Protein AF-A0A1X2GJC5-F1 (afdb_monomer)

Secondary structure (DSSP, 8-state):
---------------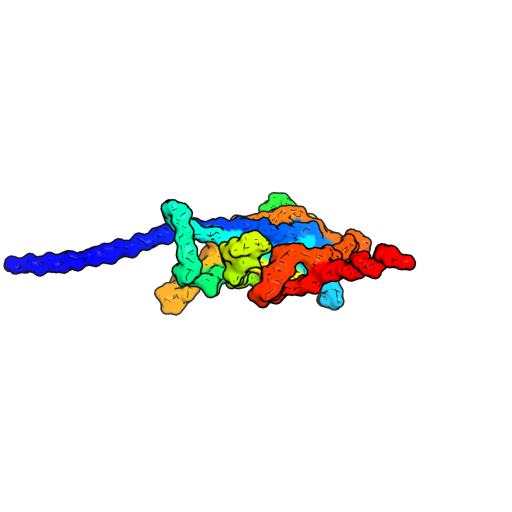--EEEEEEEE---EEE--TT-STT----BSPPEEEEEEE-TTSPBPPGGGS-GGGEEEEEEEEETTSSSB-SEEEETTEEEESEEE--EE--EEEE-TT--EEEEEE-SSEEESS-EEEEEEEEEEE---TTT-TTPPPEEEEEEEPPPEEEE-TTT---PPPPPHHHHHHHHTT--PPP---STTS----

Organism: NCBI:txid101127

Solvent-accessible surface area (backbone atoms only — not comparable to full-atom values): 12070 Å² total; per-residue (Å²): 140,80,84,80,82,81,67,84,77,81,76,76,74,76,74,57,67,48,58,45,60,42,74,80,33,58,49,56,35,28,36,29,30,51,93,60,76,94,72,66,41,46,36,33,54,44,38,27,35,36,56,47,63,32,39,81,83,70,46,86,58,62,66,86,76,44,71,56,91,35,39,39,38,35,57,45,40,22,32,53,84,68,81,44,81,50,42,61,50,80,54,87,96,48,73,43,72,27,62,42,71,56,53,62,26,58,66,40,83,45,50,48,87,88,64,52,75,44,39,34,30,60,36,58,41,31,32,37,28,58,59,50,58,30,20,43,38,40,37,34,30,48,57,55,69,47,92,83,34,89,79,58,72,63,44,78,68,34,66,39,68,50,61,63,24,44,26,23,48,78,89,69,41,92,70,84,74,61,53,51,67,61,54,53,46,39,31,76,72,68,45,90,48,89,80,44,76,76,77,81,87,78,83,78,89,133

Structure (mmCIF, N/CA/C/O backbone):
data_AF-A0A1X2GJC5-F1
#
_entry.id   AF-A0A1X2GJC5-F1
#
loop_
_atom_site.group_PDB
_atom_site.id
_atom_site.type_symbol
_atom_site.label_atom_id
_atom_site.label_alt_id
_atom_site.label_comp_id
_atom_site.label_asym_id
_atom_site.label_entity_id
_atom_site.label_seq_id
_atom_site.pdbx_PDB_ins_code
_atom_site.Cartn_x
_atom_site.Cartn_y
_atom_site.Cartn_z
_atom_site.occupancy
_atom_site.B_iso_or_equiv
_atom_site.auth_seq_id
_atom_site.auth_comp_id
_atom_site.auth_asym_id
_atom_site.auth_atom_id
_atom_site.pdbx_PDB_model_num
ATOM 1 N N . MET A 1 1 ? -6.547 -1.980 68.581 1.00 39.62 1 MET A N 1
ATOM 2 C CA . MET A 1 1 ? -7.636 -2.601 67.799 1.00 39.62 1 MET A CA 1
ATOM 3 C C . MET A 1 1 ? -7.790 -1.770 66.532 1.00 39.62 1 MET A C 1
ATOM 5 O O . MET A 1 1 ? -8.495 -0.774 66.535 1.00 39.62 1 MET A O 1
ATOM 9 N N . GLY A 1 2 ? -6.948 -2.050 65.534 1.00 33.38 2 GLY A N 1
ATOM 10 C CA . GLY A 1 2 ? -6.834 -1.239 64.321 1.00 33.38 2 GLY A CA 1
ATOM 11 C C . GLY A 1 2 ? -7.745 -1.786 63.233 1.00 33.38 2 GLY A C 1
ATOM 12 O O . GLY A 1 2 ? -7.569 -2.928 62.819 1.00 33.38 2 GLY A O 1
ATOM 13 N N . ALA A 1 3 ? -8.704 -0.982 62.784 1.00 33.03 3 ALA A N 1
ATOM 14 C CA . ALA A 1 3 ? -9.445 -1.252 61.563 1.00 33.03 3 ALA A CA 1
ATOM 15 C C . ALA A 1 3 ? -8.574 -0.813 60.377 1.00 33.03 3 ALA A C 1
ATOM 17 O O . ALA A 1 3 ? -8.348 0.380 60.174 1.00 33.03 3 ALA A O 1
ATOM 18 N N . ARG A 1 4 ? -8.036 -1.781 59.627 1.00 32.16 4 ARG A N 1
ATOM 19 C CA . ARG A 1 4 ? -7.514 -1.533 58.280 1.00 32.16 4 ARG A CA 1
ATOM 20 C C .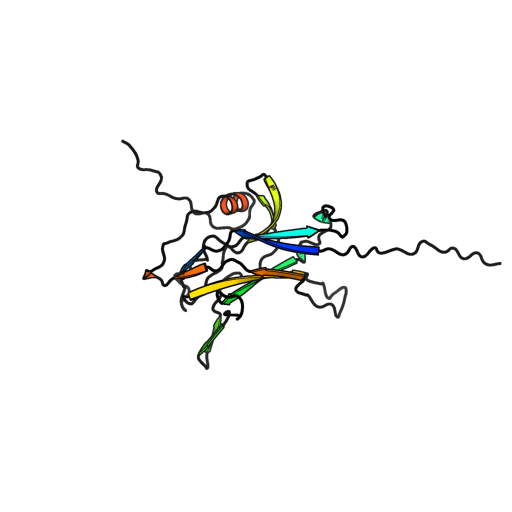 ARG A 1 4 ? -8.715 -1.386 57.355 1.00 32.16 4 ARG A C 1
ATOM 22 O O . ARG A 1 4 ? -9.492 -2.321 57.204 1.00 32.16 4 ARG A O 1
ATOM 29 N N . PHE A 1 5 ? -8.867 -0.201 56.780 1.00 35.84 5 PHE A N 1
ATOM 30 C CA . PHE A 1 5 ? -9.684 -0.006 55.594 1.00 35.84 5 PHE A CA 1
ATOM 31 C C . PHE A 1 5 ? -8.849 -0.465 54.397 1.00 35.84 5 PHE A C 1
ATOM 33 O O . PHE A 1 5 ? -7.984 0.273 53.930 1.00 35.84 5 PHE A O 1
ATOM 40 N N . ASP A 1 6 ? -9.077 -1.694 53.940 1.00 36.38 6 ASP A N 1
ATOM 41 C CA . ASP A 1 6 ? -8.618 -2.136 52.626 1.00 36.38 6 ASP A CA 1
ATOM 42 C C . ASP A 1 6 ? -9.537 -1.480 51.586 1.00 36.38 6 ASP A C 1
ATOM 44 O O . ASP A 1 6 ? -10.684 -1.883 51.389 1.00 36.38 6 ASP A O 1
ATOM 48 N N . GLY A 1 7 ? -9.054 -0.392 50.982 1.00 36.56 7 GLY A N 1
ATOM 49 C CA . GLY A 1 7 ? -9.666 0.181 49.787 1.00 36.56 7 GLY A CA 1
ATOM 50 C C . GLY A 1 7 ? -9.598 -0.817 48.626 1.00 36.56 7 GLY A C 1
ATOM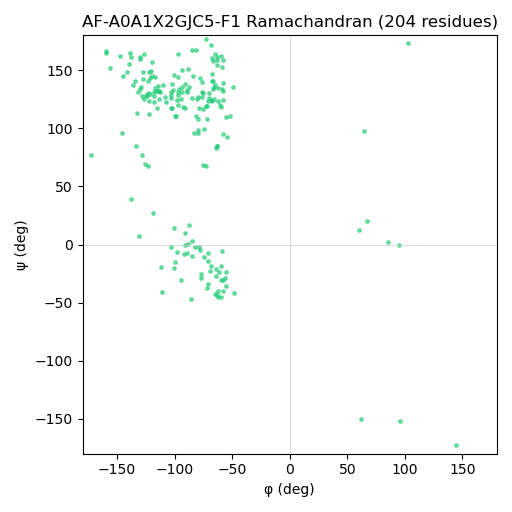 51 O O . GLY A 1 7 ? -8.716 -1.682 48.619 1.00 36.56 7 GLY A O 1
ATOM 52 N N . PRO A 1 8 ? -10.516 -0.731 47.649 1.00 40.25 8 PRO A N 1
ATOM 53 C CA . PRO A 1 8 ? -10.512 -1.639 46.517 1.00 40.25 8 PRO A CA 1
ATOM 54 C C . PRO A 1 8 ? -9.190 -1.470 45.773 1.00 40.25 8 PRO A C 1
ATOM 56 O O . PRO A 1 8 ? -8.844 -0.384 45.316 1.00 40.25 8 PRO A O 1
ATOM 59 N N . THR A 1 9 ? -8.435 -2.560 45.694 1.00 37.81 9 THR A N 1
ATOM 60 C CA . THR A 1 9 ? -7.349 -2.723 44.744 1.00 37.81 9 THR A CA 1
ATOM 61 C C . THR A 1 9 ? -7.909 -2.399 43.369 1.00 37.81 9 THR A C 1
ATOM 63 O O . THR A 1 9 ? -8.748 -3.136 42.852 1.00 37.81 9 THR A O 1
ATOM 66 N N . ASP A 1 10 ? -7.473 -1.274 42.804 1.00 36.50 10 ASP A N 1
ATOM 67 C CA . ASP A 1 10 ? -7.705 -0.921 41.412 1.00 36.50 10 ASP A CA 1
ATOM 68 C C . ASP A 1 10 ? -7.189 -2.072 40.546 1.00 36.50 10 ASP A C 1
ATOM 70 O O . ASP A 1 10 ? -6.009 -2.167 40.197 1.00 36.50 10 ASP A O 1
ATOM 74 N N . PHE A 1 11 ? -8.096 -2.991 40.221 1.00 37.72 11 PHE A N 1
ATOM 75 C CA . PHE A 1 11 ? -7.957 -3.920 39.123 1.00 37.72 11 PHE A CA 1
ATOM 76 C C . PHE A 1 11 ? -7.905 -3.065 37.862 1.00 37.72 11 PHE A C 1
ATOM 78 O O . PHE A 1 11 ? -8.910 -2.838 37.189 1.00 37.72 11 PHE A O 1
ATOM 85 N N . ILE A 1 12 ? -6.710 -2.585 37.525 1.00 43.06 12 ILE A N 1
ATOM 86 C CA . ILE A 1 12 ? -6.376 -2.223 36.158 1.00 43.06 12 ILE A CA 1
ATOM 87 C C . ILE A 1 12 ? -6.473 -3.539 35.386 1.00 43.06 12 ILE A C 1
ATOM 89 O O . ILE A 1 12 ? -5.491 -4.262 35.222 1.00 43.06 12 ILE A O 1
ATOM 93 N N . PHE A 1 13 ? -7.685 -3.887 34.950 1.00 43.03 13 PHE A N 1
ATOM 94 C CA . PHE A 1 13 ? -7.882 -4.822 33.861 1.00 43.03 13 PHE A CA 1
ATOM 95 C C . PHE A 1 13 ? -7.132 -4.215 32.678 1.00 43.03 13 PHE A C 1
ATOM 97 O O . PHE A 1 13 ? -7.619 -3.320 31.986 1.00 43.03 13 PHE A O 1
ATOM 104 N N . LEU A 1 14 ? -5.885 -4.647 32.495 1.00 48.41 14 LEU A N 1
ATOM 105 C CA . LEU A 1 14 ? -5.123 -4.432 31.280 1.00 48.41 14 LEU A CA 1
ATOM 106 C C . LEU A 1 14 ? -5.866 -5.195 30.189 1.00 48.41 14 LEU A C 1
ATOM 108 O O . LEU A 1 14 ? -5.551 -6.345 29.903 1.00 48.41 14 LEU A O 1
ATOM 112 N N . TRP A 1 15 ? -6.902 -4.580 29.626 1.00 56.41 15 TRP A N 1
ATOM 113 C CA . TRP A 1 15 ? -7.642 -5.148 28.516 1.00 56.41 15 TRP A CA 1
ATOM 114 C C . TRP A 1 15 ? -6.653 -5.453 27.393 1.00 56.41 15 TRP A C 1
ATOM 116 O O . TRP A 1 15 ? -6.090 -4.542 26.773 1.00 56.41 15 TRP A O 1
ATOM 126 N N . VAL A 1 16 ? -6.410 -6.740 27.151 1.00 73.25 16 VAL A N 1
ATOM 127 C CA . VAL A 1 16 ? -5.526 -7.177 26.075 1.00 73.25 16 VAL A CA 1
ATOM 128 C C . VAL A 1 16 ? -6.261 -6.912 24.766 1.00 73.25 16 VAL A C 1
ATOM 130 O O . VAL A 1 16 ? -7.253 -7.561 24.445 1.00 73.25 16 VAL A O 1
ATOM 133 N N . ARG A 1 17 ? -5.803 -5.903 24.023 1.00 84.56 17 ARG A N 1
ATOM 134 C CA . ARG A 1 17 ? -6.320 -5.585 22.687 1.00 84.56 17 ARG A CA 1
ATOM 135 C C . ARG A 1 17 ? -5.570 -6.402 21.645 1.00 84.56 17 ARG A C 1
ATOM 137 O O . ARG A 1 17 ? -4.339 -6.448 21.675 1.00 84.56 17 ARG A O 1
ATOM 144 N N . THR A 1 18 ? -6.299 -6.977 20.697 1.00 88.69 18 THR A N 1
ATOM 145 C CA . THR A 1 18 ? -5.718 -7.578 19.491 1.00 88.69 18 THR A CA 1
ATOM 146 C C . THR A 1 18 ? -5.870 -6.622 18.314 1.00 88.69 18 THR A C 1
ATOM 148 O O . THR A 1 18 ? -6.831 -5.853 18.239 1.00 88.69 18 THR A O 1
ATOM 151 N N . TYR A 1 19 ? -4.884 -6.635 17.418 1.00 91.88 19 TYR A N 1
ATOM 152 C CA . TYR A 1 19 ? -4.807 -5.731 16.276 1.00 91.88 19 TYR A CA 1
ATOM 153 C C . TYR A 1 19 ? -4.646 -6.553 15.004 1.00 91.88 19 TYR A C 1
ATOM 155 O O . TYR A 1 19 ? -3.712 -7.343 14.884 1.00 91.88 19 TYR A O 1
ATOM 163 N N . GLU A 1 20 ? -5.539 -6.338 14.049 1.00 94.62 20 GLU A N 1
ATOM 164 C CA . GLU A 1 20 ? -5.508 -6.966 12.734 1.00 94.62 20 GLU A CA 1
ATOM 165 C C . GLU A 1 20 ? -5.477 -5.881 11.653 1.00 94.62 20 GLU A C 1
ATOM 167 O O . GLU A 1 20 ? -6.126 -4.838 11.770 1.00 94.62 20 GLU A O 1
ATOM 172 N N . LEU A 1 21 ? -4.700 -6.125 10.599 1.00 98.12 21 LEU A N 1
ATOM 173 C CA . LEU A 1 21 ? -4.620 -5.261 9.429 1.00 98.12 21 LEU A CA 1
ATOM 174 C C . LEU A 1 21 ? -5.205 -5.988 8.222 1.00 98.12 21 LEU A C 1
ATOM 176 O O . LEU A 1 21 ? -4.807 -7.112 7.926 1.00 98.12 21 LEU A O 1
ATOM 180 N N . ILE A 1 22 ? -6.088 -5.313 7.493 1.00 98.38 22 ILE A N 1
ATOM 181 C CA . ILE A 1 22 ? -6.743 -5.852 6.298 1.00 98.38 22 ILE A CA 1
ATOM 182 C C . ILE A 1 22 ? -6.446 -4.924 5.125 1.00 98.38 22 ILE A C 1
ATOM 184 O O . ILE A 1 22 ? -6.744 -3.732 5.186 1.00 98.38 22 ILE A O 1
ATOM 188 N N . VAL A 1 23 ? -5.867 -5.450 4.045 1.00 98.75 23 VAL A N 1
ATOM 189 C CA . VAL A 1 23 ? -5.632 -4.669 2.822 1.00 98.75 23 VAL A CA 1
ATOM 190 C C . VAL A 1 23 ? -6.938 -4.594 2.029 1.00 98.75 23 VAL A C 1
ATOM 192 O O . VAL A 1 23 ? -7.280 -5.511 1.291 1.00 98.75 23 VAL A O 1
ATOM 195 N N . CYS A 1 24 ? -7.686 -3.504 2.203 1.00 98.38 24 CYS A N 1
ATOM 196 C CA . CYS A 1 24 ? -8.981 -3.289 1.548 1.00 98.38 24 CYS A CA 1
ATOM 197 C C . CYS A 1 24 ? -8.846 -2.874 0.080 1.00 98.38 24 CYS A C 1
ATOM 199 O O . CYS A 1 24 ? -9.759 -3.093 -0.708 1.00 98.38 24 CYS A O 1
ATOM 201 N N . GLN A 1 25 ? -7.717 -2.265 -0.288 1.00 98.75 25 GLN A N 1
ATOM 202 C CA . GLN A 1 25 ? -7.389 -1.948 -1.673 1.00 98.75 25 GLN A CA 1
ATOM 203 C C . GLN A 1 25 ? -5.961 -2.375 -1.965 1.00 98.75 25 GLN A C 1
ATOM 205 O O . GLN A 1 25 ? -5.012 -1.811 -1.412 1.00 98.75 25 GLN A O 1
ATOM 210 N N . GLN A 1 26 ? -5.828 -3.379 -2.826 1.00 98.75 26 GLN A N 1
ATOM 211 C CA . GLN A 1 26 ? -4.540 -3.925 -3.229 1.00 98.75 26 GLN A CA 1
ATOM 212 C C . GLN A 1 26 ? -3.855 -3.011 -4.256 1.00 98.75 26 GLN A C 1
ATOM 214 O O . GLN A 1 26 ? -4.535 -2.475 -5.135 1.00 98.75 26 GLN A O 1
ATOM 219 N N . PRO A 1 27 ? -2.519 -2.858 -4.206 1.00 98.50 27 PRO A N 1
ATOM 220 C CA . PRO A 1 27 ? -1.774 -2.343 -5.347 1.00 98.50 27 PRO A CA 1
ATOM 221 C C . PRO A 1 27 ? -1.883 -3.328 -6.514 1.00 98.50 27 PRO A C 1
ATOM 223 O O . PRO A 1 27 ? -1.738 -4.533 -6.317 1.00 98.50 27 PRO A O 1
ATOM 226 N N . LEU A 1 28 ? -2.088 -2.832 -7.733 1.00 98.06 28 LEU A N 1
ATOM 227 C CA . LEU A 1 28 ? -2.203 -3.694 -8.916 1.00 98.06 28 LEU A CA 1
ATOM 228 C C . LEU A 1 28 ? -1.011 -3.531 -9.853 1.00 98.06 28 LEU A C 1
ATOM 230 O O . LEU A 1 28 ? -0.496 -4.511 -10.398 1.00 98.06 28 LEU A O 1
ATOM 234 N N . HIS A 1 29 ? -0.546 -2.299 -10.040 1.00 97.81 29 HIS A N 1
ATOM 235 C CA . HIS A 1 29 ? 0.592 -2.011 -10.895 1.00 97.81 29 HIS A CA 1
ATOM 236 C C . HIS A 1 29 ? 1.239 -0.667 -10.571 1.00 97.81 29 HIS A C 1
ATOM 238 O O . HIS A 1 29 ? 0.681 0.192 -9.896 1.00 97.81 29 HIS A O 1
ATOM 244 N N . ALA A 1 30 ? 2.449 -0.470 -11.079 1.00 97.19 30 ALA A N 1
ATOM 245 C CA . ALA A 1 30 ? 3.105 0.827 -11.065 1.00 97.19 30 ALA A CA 1
ATOM 246 C C . ALA A 1 30 ? 3.984 1.001 -12.300 1.00 97.19 30 ALA A C 1
ATOM 248 O O . ALA A 1 30 ? 4.367 0.031 -12.957 1.00 97.19 30 ALA A O 1
ATOM 249 N N . ARG A 1 31 ? 4.345 2.248 -12.591 1.00 95.94 31 ARG A N 1
ATOM 250 C CA . ARG A 1 31 ? 5.411 2.571 -13.537 1.00 95.94 31 ARG A CA 1
ATOM 251 C C . ARG A 1 31 ? 6.685 2.833 -12.752 1.00 95.94 31 ARG A C 1
ATOM 253 O O . ARG A 1 31 ? 6.660 3.625 -11.811 1.00 95.94 31 ARG A O 1
ATOM 260 N N . MET A 1 32 ? 7.798 2.225 -13.155 1.00 94.25 32 MET A N 1
ATOM 261 C CA . MET A 1 32 ? 9.090 2.559 -12.564 1.00 94.25 32 MET A CA 1
ATOM 262 C C . MET A 1 32 ? 9.389 4.056 -12.765 1.00 94.25 32 MET A C 1
ATOM 264 O O . MET A 1 32 ? 9.220 4.576 -13.871 1.00 94.25 32 MET A O 1
ATOM 268 N N . CYS A 1 33 ? 9.838 4.756 -11.722 1.00 91.00 33 CYS A N 1
ATOM 269 C CA . CYS A 1 33 ? 10.190 6.180 -11.824 1.00 91.00 33 CYS A CA 1
ATOM 270 C C . CYS A 1 33 ? 11.672 6.425 -12.155 1.00 91.00 33 CYS A C 1
ATOM 272 O O . CYS A 1 33 ? 12.063 7.554 -12.446 1.00 91.00 33 CYS A O 1
ATOM 274 N N . GLY A 1 34 ? 12.503 5.378 -12.154 1.00 86.69 34 GLY A N 1
ATOM 275 C CA . GL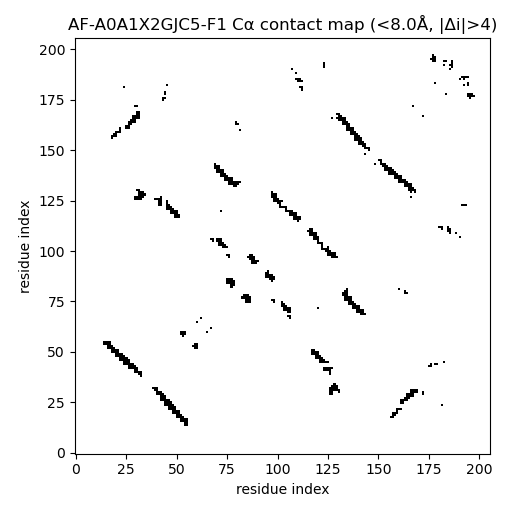Y A 1 34 ? 13.940 5.503 -12.367 1.00 86.69 34 GLY A CA 1
ATOM 276 C C . GLY A 1 34 ? 14.621 6.353 -11.288 1.00 86.69 34 GLY A C 1
ATOM 277 O O . GLY A 1 34 ? 14.198 6.407 -10.129 1.00 86.69 34 GLY A O 1
ATOM 278 N N . PHE A 1 35 ? 15.711 7.018 -11.669 1.00 81.31 35 PHE A N 1
ATOM 279 C CA . PHE A 1 35 ? 16.544 7.802 -10.748 1.00 81.31 35 PHE A CA 1
ATOM 280 C C . PHE A 1 35 ? 16.335 9.322 -10.856 1.00 81.31 35 PHE A C 1
ATOM 282 O O . PHE A 1 35 ? 16.916 10.066 -10.073 1.00 81.31 35 PHE A O 1
ATOM 289 N N . GLY A 1 36 ? 15.475 9.781 -11.773 1.00 73.50 36 GLY A N 1
ATOM 290 C CA . GLY A 1 36 ? 15.029 11.177 -11.863 1.00 73.50 36 GLY A CA 1
ATOM 291 C C . GLY A 1 36 ? 13.679 11.404 -11.172 1.00 73.50 36 GLY A C 1
ATOM 292 O O . GLY A 1 36 ? 12.952 10.453 -10.902 1.00 73.50 36 GLY A O 1
ATOM 293 N N . GLU A 1 37 ? 13.323 12.662 -10.891 1.00 67.81 37 GLU A N 1
ATOM 294 C CA . GLU A 1 37 ? 12.068 12.997 -10.182 1.00 67.81 37 GLU A CA 1
ATOM 295 C C . GLU A 1 37 ? 10.915 13.453 -11.096 1.00 67.81 37 GLU A C 1
ATOM 297 O O . GLU A 1 37 ? 9.761 13.455 -10.677 1.00 67.81 37 GLU A O 1
ATOM 302 N N . LYS A 1 38 ? 11.192 13.808 -12.358 1.00 68.44 38 LYS A N 1
ATOM 303 C CA . LYS A 1 38 ? 10.258 14.566 -13.217 1.00 68.44 38 LYS A CA 1
ATOM 304 C C . LYS A 1 38 ? 9.046 13.792 -13.784 1.00 68.44 38 LYS A C 1
ATOM 306 O O . LYS A 1 38 ? 8.153 14.435 -14.316 1.00 68.44 38 LYS A O 1
ATOM 311 N N . ASP A 1 39 ? 8.973 12.461 -13.677 1.00 70.00 39 ASP A N 1
ATOM 312 C CA . ASP A 1 39 ? 7.842 11.644 -14.197 1.00 70.00 39 ASP A CA 1
ATOM 313 C C . ASP A 1 39 ? 7.438 10.542 -13.201 1.00 70.00 39 ASP A C 1
ATOM 315 O O . ASP A 1 39 ? 7.161 9.393 -13.560 1.00 70.00 39 ASP A O 1
ATOM 319 N N . ARG A 1 40 ? 7.460 10.881 -11.906 1.00 85.00 40 ARG A N 1
ATOM 320 C CA . ARG A 1 40 ? 7.052 9.964 -10.842 1.00 85.00 40 ARG A CA 1
ATOM 321 C C . ARG A 1 40 ? 5.545 9.712 -10.920 1.00 85.00 40 ARG A C 1
ATOM 323 O O . ARG A 1 40 ? 4.750 10.645 -10.839 1.00 85.00 40 ARG A O 1
ATOM 330 N N . ARG A 1 41 ? 5.157 8.439 -11.019 1.00 89.31 41 ARG A N 1
ATOM 331 C CA . ARG A 1 41 ? 3.759 7.998 -10.934 1.00 89.31 41 ARG A CA 1
ATOM 332 C C . ARG A 1 41 ? 3.570 7.141 -9.693 1.00 89.31 41 ARG A C 1
ATOM 334 O O . ARG A 1 41 ? 4.394 6.250 -9.468 1.00 89.31 41 ARG A O 1
ATOM 341 N N . PRO A 1 42 ? 2.527 7.403 -8.893 1.00 95.81 42 PRO A N 1
ATOM 342 C CA . PRO A 1 42 ? 2.257 6.571 -7.744 1.00 95.81 42 PRO A CA 1
ATOM 343 C C . PRO A 1 42 ? 1.829 5.157 -8.168 1.00 95.81 42 PRO A C 1
ATOM 345 O O . PRO A 1 42 ? 1.418 4.940 -9.308 1.00 95.81 42 PRO A O 1
ATOM 348 N N . ILE A 1 43 ? 1.940 4.204 -7.246 1.00 98.06 43 ILE A N 1
ATOM 349 C CA . ILE A 1 43 ? 1.353 2.869 -7.347 1.00 98.06 43 ILE A CA 1
ATOM 350 C C . ILE A 1 43 ? -0.160 3.024 -7.516 1.00 98.06 43 ILE A C 1
ATOM 352 O O . ILE A 1 43 ? -0.777 3.881 -6.878 1.00 98.06 43 ILE A O 1
ATOM 356 N N . ASP A 1 44 ? -0.734 2.199 -8.387 1.00 97.69 44 ASP A N 1
ATOM 357 C CA . ASP A 1 44 ? -2.126 2.287 -8.791 1.00 97.69 44 ASP A CA 1
ATOM 358 C C . ASP A 1 44 ? -2.834 0.924 -8.680 1.00 97.69 44 ASP A C 1
ATOM 360 O O . ASP A 1 44 ? -2.278 -0.102 -9.098 1.00 97.69 44 ASP A O 1
ATOM 364 N N . PRO A 1 45 ? -4.043 0.884 -8.097 1.00 98.19 45 PRO A N 1
ATOM 365 C CA . PRO A 1 45 ? -4.644 1.931 -7.268 1.00 98.19 45 PRO A CA 1
ATOM 366 C C . PRO A 1 45 ? -3.840 2.130 -5.959 1.00 98.19 45 PRO A C 1
ATOM 368 O O . PRO A 1 45 ? -3.018 1.280 -5.596 1.00 98.19 45 PRO A O 1
ATOM 371 N N . PRO A 1 46 ? -4.033 3.246 -5.229 1.00 98.38 46 PRO A N 1
ATOM 372 C CA . PRO A 1 46 ? -3.267 3.507 -4.013 1.00 98.38 46 PRO A CA 1
ATOM 373 C C . PRO A 1 46 ? -3.615 2.485 -2.918 1.00 98.38 46 PRO A C 1
ATOM 375 O O . PRO A 1 46 ? -4.800 2.258 -2.679 1.00 98.38 46 PRO A O 1
ATOM 378 N N . PRO A 1 47 ? -2.644 1.877 -2.214 1.00 98.75 47 PRO A N 1
ATOM 379 C CA . PRO A 1 47 ? -2.962 0.919 -1.161 1.00 98.75 47 PRO A CA 1
ATOM 380 C C . PRO A 1 47 ? -3.764 1.549 -0.021 1.00 98.75 47 PRO A C 1
ATOM 382 O O . PRO A 1 47 ? -3.417 2.630 0.470 1.00 98.75 47 PRO A O 1
ATOM 385 N N . ILE A 1 48 ? -4.810 0.848 0.419 1.00 98.81 48 ILE A N 1
ATOM 386 C CA . ILE A 1 48 ? -5.645 1.230 1.563 1.00 98.81 48 ILE A CA 1
ATOM 387 C C . ILE A 1 48 ? -5.735 0.039 2.514 1.00 98.81 48 ILE A C 1
ATOM 389 O O . ILE A 1 48 ? -6.090 -1.067 2.103 1.00 98.81 48 ILE A O 1
ATOM 393 N N . VAL A 1 49 ? -5.430 0.272 3.789 1.00 98.75 49 VAL A N 1
ATOM 394 C CA . VAL A 1 49 ? -5.387 -0.752 4.839 1.00 98.75 49 VAL A CA 1
ATOM 395 C C . VAL A 1 49 ? -6.321 -0.358 5.978 1.00 98.75 49 VAL A C 1
ATOM 397 O O . VAL A 1 49 ? -6.224 0.751 6.498 1.00 98.75 49 VAL A O 1
ATOM 400 N N . ARG A 1 50 ? -7.214 -1.260 6.385 1.00 97.81 50 ARG A N 1
ATOM 401 C CA . ARG A 1 50 ? -8.087 -1.114 7.555 1.00 97.81 50 ARG A CA 1
ATOM 402 C C . ARG A 1 50 ? -7.412 -1.700 8.788 1.00 97.81 50 ARG A C 1
ATOM 404 O O . ARG A 1 50 ? -6.830 -2.780 8.720 1.00 97.81 50 ARG A O 1
ATOM 411 N N . LEU A 1 51 ? -7.533 -1.006 9.914 1.00 95.81 51 LEU A N 1
ATOM 412 C CA . LEU A 1 51 ? -7.201 -1.527 11.235 1.00 95.81 51 LEU A CA 1
ATOM 413 C C . LEU A 1 51 ? -8.468 -2.009 11.934 1.00 95.81 51 LEU A C 1
ATOM 415 O O . LEU A 1 51 ? -9.421 -1.250 12.110 1.00 95.81 51 LEU A O 1
ATOM 419 N N . VAL A 1 52 ? -8.444 -3.268 12.355 1.00 92.81 52 VAL A N 1
ATOM 420 C CA . VAL A 1 52 ? -9.457 -3.880 13.210 1.00 92.81 52 VAL A CA 1
ATOM 421 C C . VAL A 1 52 ? -8.848 -4.054 14.596 1.00 92.81 52 VAL A C 1
ATOM 423 O O . VAL A 1 52 ? -7.803 -4.686 14.749 1.00 92.81 52 VAL A O 1
ATOM 426 N N . VAL A 1 53 ? -9.487 -3.463 15.605 1.00 90.38 53 VAL A N 1
ATOM 427 C CA . VAL A 1 53 ? -9.091 -3.605 17.010 1.00 90.38 53 VAL A CA 1
ATOM 428 C C . VAL A 1 53 ? -10.192 -4.360 17.732 1.00 90.38 53 VAL A C 1
ATOM 430 O O . VAL A 1 53 ? -11.345 -3.937 17.680 1.00 90.38 53 VAL A O 1
ATOM 433 N N . ARG A 1 54 ? -9.843 -5.461 18.398 1.00 86.88 54 ARG A N 1
ATOM 434 C CA . ARG A 1 54 ? -10.785 -6.254 19.199 1.00 86.88 54 ARG A CA 1
ATOM 435 C C . ARG A 1 54 ? -10.346 -6.293 20.655 1.00 86.88 54 ARG A C 1
ATOM 437 O O . ARG A 1 54 ? -9.144 -6.326 20.944 1.00 86.88 54 ARG A O 1
ATOM 444 N N . GLN A 1 55 ? -11.320 -6.293 21.557 1.00 83.44 55 GLN A N 1
ATOM 445 C CA . GLN A 1 55 ? -11.110 -6.547 22.980 1.00 83.44 55 GLN A CA 1
ATOM 446 C C . GLN A 1 55 ? -11.121 -8.057 23.259 1.00 83.44 55 GLN A C 1
ATOM 448 O O . GLN A 1 55 ? -11.483 -8.846 22.389 1.00 83.44 55 GLN A O 1
ATOM 453 N N . GLN A 1 56 ? -10.692 -8.453 24.458 1.00 72.50 56 GLN A N 1
ATOM 454 C CA . GLN A 1 56 ? -10.517 -9.851 24.869 1.00 72.50 56 GLN A CA 1
ATOM 455 C C . GLN A 1 56 ? -11.786 -10.714 24.712 1.00 72.50 56 GLN A C 1
ATOM 457 O O . GLN A 1 56 ? -11.663 -11.911 24.472 1.00 72.50 56 GLN A O 1
ATOM 462 N N . ASP A 1 57 ? -12.969 -10.096 24.711 1.00 70.06 57 ASP A N 1
ATOM 463 C CA . ASP A 1 57 ? -14.264 -10.769 24.541 1.00 70.06 57 ASP A CA 1
ATOM 464 C C . ASP A 1 57 ? -14.835 -10.649 23.115 1.00 70.06 57 ASP A C 1
ATOM 466 O O . ASP A 1 57 ? -16.009 -10.907 22.883 1.00 70.06 57 ASP A O 1
ATOM 470 N N . ASN A 1 58 ? -14.014 -10.232 22.140 1.00 67.44 58 ASN A N 1
ATOM 471 C CA . ASN A 1 58 ? -14.426 -9.905 20.766 1.00 67.44 58 ASN A CA 1
ATOM 472 C C . ASN A 1 58 ? -15.459 -8.759 20.673 1.00 67.44 58 ASN A C 1
ATOM 474 O O . ASN A 1 58 ? -16.011 -8.505 19.601 1.00 67.44 58 ASN A O 1
ATOM 478 N N . GLU A 1 59 ? -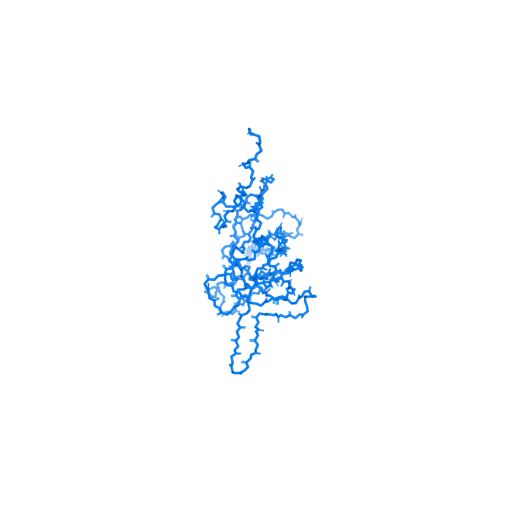15.672 -8.038 21.775 1.00 69.19 59 GLU A N 1
ATOM 479 C CA . GLU A 1 59 ? -16.564 -6.888 21.828 1.00 69.19 59 GLU A CA 1
ATOM 480 C C . GLU A 1 59 ? -16.031 -5.711 20.992 1.00 69.19 59 GLU A C 1
ATOM 482 O O . GLU A 1 59 ? -14.805 -5.511 20.888 1.00 69.19 59 GLU A O 1
ATOM 487 N N . PRO A 1 60 ? -16.933 -4.910 20.391 1.00 65.62 60 PRO A N 1
ATOM 488 C CA . PRO A 1 60 ? -16.563 -3.704 19.668 1.00 65.62 60 PRO A CA 1
ATOM 489 C C . PRO A 1 60 ? -15.802 -2.737 20.577 1.00 65.62 60 PRO A C 1
ATOM 491 O O . PRO A 1 60 ? -16.293 -2.317 21.622 1.00 65.62 60 PRO A O 1
ATOM 494 N N . VAL A 1 61 ? -14.600 -2.339 20.159 1.00 77.06 61 VAL A N 1
ATOM 495 C CA . VAL A 1 61 ? -13.831 -1.329 20.890 1.00 77.06 61 VAL A CA 1
ATOM 496 C C . VAL A 1 61 ? -14.362 0.054 20.540 1.00 77.06 61 VAL A C 1
ATOM 498 O O . VAL A 1 61 ? -14.389 0.427 19.365 1.00 77.06 61 VAL A O 1
ATOM 501 N N . ASP A 1 62 ? -14.713 0.845 21.555 1.00 76.75 62 ASP A N 1
ATOM 502 C CA . ASP A 1 62 ? -15.011 2.261 21.356 1.00 76.75 62 ASP A CA 1
ATOM 503 C C . ASP A 1 62 ? -13.777 2.971 20.776 1.00 76.75 62 ASP A C 1
ATOM 505 O O . ASP A 1 62 ? -12.704 3.031 21.389 1.00 76.75 62 ASP A O 1
ATOM 509 N N . VAL A 1 63 ? -13.951 3.525 19.577 1.00 75.19 63 VAL A N 1
ATOM 510 C CA . VAL A 1 63 ? -12.928 4.221 18.799 1.00 75.19 63 VAL A CA 1
ATOM 511 C C . VAL A 1 63 ? -12.340 5.410 19.566 1.00 75.19 63 VAL A C 1
ATOM 513 O O . VAL A 1 63 ? -11.153 5.688 19.413 1.00 75.19 63 VAL A O 1
ATOM 516 N N . HIS A 1 64 ? -13.104 6.067 20.443 1.00 74.56 64 HIS A N 1
ATOM 517 C CA . HIS A 1 64 ? -12.610 7.179 21.263 1.00 74.56 64 HIS A CA 1
ATOM 518 C C . HIS A 1 64 ? -11.603 6.730 22.335 1.00 74.56 64 HIS A C 1
ATOM 520 O O . HIS A 1 64 ? -10.751 7.511 22.758 1.00 74.56 64 HIS A O 1
ATOM 526 N N . THR A 1 65 ? -11.640 5.454 22.731 1.00 73.44 65 THR A N 1
ATOM 527 C CA . THR A 1 65 ? -10.679 4.850 23.675 1.00 73.44 65 THR A CA 1
ATOM 528 C C . THR A 1 65 ? -9.398 4.364 22.995 1.00 73.44 65 THR A C 1
ATOM 530 O O . THR A 1 65 ? -8.424 3.951 23.647 1.00 73.44 65 THR A O 1
ATOM 533 N N . LEU A 1 66 ? -9.389 4.347 21.663 1.00 73.19 66 LEU A N 1
ATOM 534 C CA . LEU A 1 66 ? -8.191 4.120 20.885 1.00 73.19 66 LEU A CA 1
ATOM 535 C C . LEU A 1 66 ? -7.453 5.454 20.907 1.00 73.19 66 LEU A C 1
ATOM 537 O O . LEU A 1 66 ? -7.967 6.463 20.442 1.00 73.19 66 LEU A O 1
ATOM 541 N N . GLN A 1 67 ? -6.253 5.499 21.477 1.00 76.00 67 GLN A N 1
ATOM 542 C CA . GLN A 1 67 ? -5.417 6.697 21.410 1.00 76.00 67 GLN A CA 1
ATOM 543 C C . GLN A 1 67 ? -4.869 6.825 19.972 1.00 76.00 67 GLN A C 1
ATOM 545 O O . GLN A 1 67 ? -3.687 6.604 19.714 1.00 76.00 67 GLN A O 1
ATOM 550 N N . ILE A 1 68 ? -5.773 7.102 19.026 1.00 77.94 68 ILE A N 1
ATOM 551 C CA . ILE A 1 68 ? -5.602 7.060 17.569 1.00 77.94 68 ILE A CA 1
ATOM 552 C C . ILE A 1 68 ? -4.335 7.786 17.096 1.00 77.94 68 ILE A C 1
ATOM 554 O O . ILE A 1 68 ? -3.633 7.212 16.261 1.00 77.94 68 ILE A O 1
ATOM 558 N N . PRO A 1 69 ? -3.977 8.974 17.635 1.00 82.06 69 PRO A N 1
ATOM 559 C CA . PRO A 1 69 ? -2.790 9.705 17.191 1.00 82.06 69 PRO A CA 1
ATOM 560 C C . PRO A 1 69 ? -1.467 8.947 17.363 1.00 82.06 69 PRO A C 1
ATOM 562 O O . PRO A 1 69 ? -0.482 9.296 16.721 1.00 82.06 69 PRO A O 1
ATOM 565 N N . PHE A 1 70 ? -1.429 7.909 18.203 1.00 85.81 70 PHE A N 1
ATOM 566 C CA . PHE A 1 70 ? -0.223 7.116 18.430 1.00 85.81 70 PHE A CA 1
ATOM 567 C C . PHE A 1 70 ? -0.096 5.905 17.505 1.00 85.81 70 PHE A C 1
ATOM 569 O O . PHE A 1 70 ? 0.891 5.180 17.604 1.00 85.81 70 PHE A O 1
ATOM 576 N N . PHE A 1 71 ? -1.046 5.650 16.605 1.00 92.31 71 PHE A N 1
ATOM 577 C CA . PHE A 1 71 ? -0.872 4.614 15.591 1.00 92.31 71 PHE A CA 1
ATOM 578 C C . PHE A 1 71 ? -0.221 5.184 14.334 1.00 92.31 71 PHE A C 1
ATOM 580 O O . PHE A 1 71 ? -0.665 6.185 13.777 1.00 92.31 71 PHE A O 1
ATOM 587 N N . VAL A 1 72 ? 0.810 4.495 13.851 1.00 95.69 72 VAL A N 1
ATOM 588 C CA . VAL A 1 72 ? 1.459 4.785 12.571 1.00 95.69 72 VAL A CA 1
ATOM 589 C C . VAL A 1 72 ? 1.601 3.487 11.799 1.00 95.69 72 VAL A C 1
ATOM 591 O O . VAL A 1 72 ? 2.096 2.494 12.334 1.00 95.69 72 VAL A O 1
ATOM 594 N N . LEU A 1 73 ? 1.196 3.492 10.532 1.00 97.94 73 LEU A N 1
ATOM 595 C CA . LEU A 1 73 ? 1.419 2.373 9.628 1.00 97.94 73 LEU A CA 1
ATOM 596 C C . LEU A 1 73 ? 2.590 2.707 8.706 1.00 97.94 73 LEU A C 1
ATOM 598 O O . LEU A 1 73 ? 2.531 3.674 7.947 1.00 97.94 73 LEU A O 1
ATOM 602 N N . HIS A 1 74 ? 3.658 1.918 8.787 1.00 98.12 74 HIS A N 1
ATOM 603 C CA . HIS A 1 74 ? 4.834 2.051 7.929 1.00 98.12 74 HIS A CA 1
ATOM 604 C C . HIS A 1 74 ? 4.814 0.994 6.829 1.00 98.12 74 HIS A C 1
ATOM 606 O O . HIS A 1 74 ? 4.503 -0.169 7.095 1.00 98.12 74 HIS A O 1
ATOM 612 N N . VAL A 1 75 ? 5.166 1.380 5.605 1.00 98.56 75 VAL A N 1
ATOM 613 C CA . VAL A 1 75 ? 5.228 0.473 4.457 1.00 98.56 75 VAL A CA 1
ATOM 614 C C . VAL A 1 75 ? 6.670 0.231 4.016 1.00 98.56 75 VAL A C 1
ATOM 616 O O . VAL A 1 75 ? 7.483 1.147 3.934 1.00 98.56 75 VAL A O 1
ATOM 619 N N . THR A 1 76 ? 6.982 -1.027 3.713 1.00 98.38 76 THR A N 1
ATOM 620 C CA . THR A 1 76 ? 8.278 -1.459 3.166 1.00 98.38 76 THR A CA 1
ATOM 621 C C . THR A 1 76 ? 8.077 -2.278 1.899 1.00 98.38 76 THR A C 1
ATOM 623 O O . THR A 1 76 ? 7.070 -2.975 1.775 1.00 98.38 76 THR A O 1
ATOM 626 N N . LEU A 1 77 ? 9.028 -2.204 0.967 1.00 98.50 77 LEU A N 1
ATOM 627 C CA . LEU A 1 77 ? 9.010 -2.976 -0.274 1.00 98.50 77 LEU A CA 1
ATOM 628 C C . LEU A 1 77 ? 9.696 -4.326 -0.083 1.00 98.50 77 LEU A C 1
ATOM 630 O O . LEU A 1 77 ? 10.802 -4.386 0.454 1.00 98.50 77 LEU A O 1
ATOM 634 N N . TRP A 1 78 ? 9.055 -5.386 -0.556 1.00 98.56 78 TRP A N 1
ATOM 635 C CA . TRP A 1 78 ? 9.513 -6.765 -0.431 1.00 98.56 78 TRP A CA 1
ATOM 636 C C . TRP A 1 78 ? 9.477 -7.478 -1.779 1.00 98.56 78 TRP A C 1
ATOM 638 O O . TRP A 1 78 ? 8.780 -7.059 -2.708 1.00 98.56 78 TRP A O 1
ATOM 648 N N . SER A 1 79 ? 10.236 -8.563 -1.893 1.00 98.19 79 SER A N 1
ATOM 649 C CA . SER A 1 79 ? 10.163 -9.486 -3.021 1.00 98.19 79 SER A CA 1
ATOM 650 C C . SER A 1 79 ? 8.747 -10.063 -3.183 1.00 98.19 79 SER A C 1
ATOM 652 O O . SER A 1 79 ? 7.923 -10.044 -2.261 1.00 98.19 79 SER A O 1
ATOM 654 N N . ALA A 1 80 ? 8.424 -10.548 -4.385 1.00 98.06 80 ALA A N 1
ATOM 655 C CA . ALA A 1 80 ? 7.092 -11.076 -4.699 1.00 98.06 80 ALA A CA 1
ATOM 656 C C . ALA A 1 80 ? 6.678 -12.267 -3.810 1.00 98.06 80 ALA A C 1
ATOM 658 O O . ALA A 1 80 ? 5.496 -12.447 -3.533 1.00 98.06 80 ALA A O 1
ATOM 659 N N . ASP A 1 81 ? 7.652 -13.053 -3.359 1.00 97.75 81 ASP A N 1
ATOM 660 C CA . ASP A 1 81 ? 7.517 -14.206 -2.463 1.00 97.75 81 ASP A CA 1
ATOM 661 C C . ASP A 1 81 ? 7.585 -13.836 -0.969 1.00 97.75 81 ASP A C 1
ATOM 663 O O . ASP A 1 81 ? 7.442 -14.713 -0.122 1.00 97.75 81 ASP A O 1
ATOM 667 N N . ARG A 1 82 ? 7.743 -12.543 -0.636 1.00 98.06 82 ARG A N 1
ATOM 668 C CA . ARG A 1 82 ? 7.718 -11.999 0.738 1.00 98.06 82 ARG A CA 1
ATOM 669 C C . ARG A 1 82 ? 8.892 -12.442 1.622 1.00 98.06 82 ARG A C 1
ATOM 671 O O . ARG A 1 82 ? 8.801 -12.343 2.844 1.00 98.06 82 ARG A O 1
ATOM 678 N N . THR A 1 83 ? 9.994 -12.894 1.030 1.00 97.00 83 THR A N 1
ATOM 679 C CA . THR A 1 83 ? 11.165 -13.415 1.758 1.00 97.00 83 THR A CA 1
ATOM 680 C C . THR A 1 83 ? 12.245 -12.364 1.998 1.00 97.00 83 THR A C 1
ATOM 682 O O . THR A 1 83 ? 12.920 -12.404 3.025 1.00 97.00 83 THR A O 1
ATOM 685 N N . GLU A 1 84 ? 12.382 -11.388 1.099 1.00 96.62 84 GLU A N 1
ATOM 686 C CA . GLU A 1 84 ? 13.477 -10.421 1.128 1.00 96.62 84 GLU A CA 1
ATOM 687 C C . GLU A 1 84 ? 12.984 -8.979 1.030 1.00 96.62 84 GLU A C 1
ATOM 689 O O . GLU A 1 84 ? 12.169 -8.621 0.175 1.00 96.62 84 GLU A O 1
ATOM 694 N N . GLU A 1 85 ? 13.545 -8.109 1.866 1.00 96.56 85 GLU A N 1
ATOM 695 C CA . GLU A 1 85 ? 13.301 -6.675 1.787 1.00 96.56 85 GLU A CA 1
ATOM 696 C C . GLU A 1 85 ? 14.065 -6.063 0.599 1.00 96.56 85 GLU A C 1
ATOM 698 O O . GLU A 1 85 ? 15.266 -6.265 0.429 1.00 96.56 85 GLU A O 1
ATOM 703 N N . ARG A 1 86 ? 13.371 -5.281 -0.234 1.00 95.69 86 ARG A N 1
ATOM 704 C CA . ARG A 1 86 ? 13.892 -4.699 -1.486 1.00 95.69 86 ARG A CA 1
ATOM 705 C C . ARG A 1 86 ? 13.884 -3.169 -1.472 1.00 95.69 86 ARG A C 1
ATOM 707 O O . ARG A 1 86 ? 13.817 -2.524 -2.514 1.00 95.69 86 ARG A O 1
ATOM 714 N N . ASN A 1 87 ? 13.965 -2.565 -0.286 1.00 91.38 87 ASN A N 1
ATOM 715 C CA . ASN A 1 87 ? 13.935 -1.109 -0.122 1.00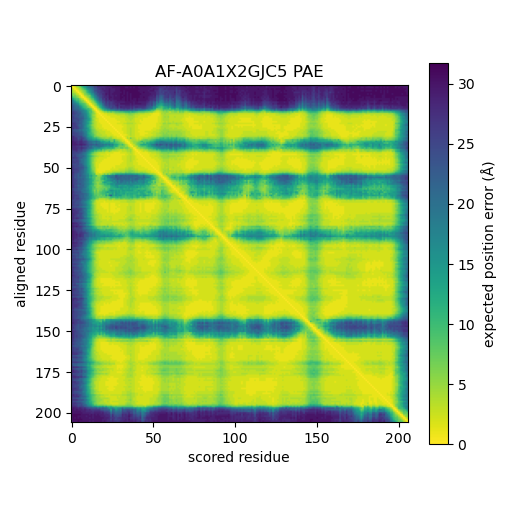 91.38 87 ASN A CA 1
ATOM 716 C C . ASN A 1 87 ? 15.171 -0.391 -0.677 1.00 91.38 87 ASN A C 1
ATOM 718 O O . ASN A 1 87 ? 15.117 0.823 -0.871 1.00 91.38 87 ASN A O 1
ATOM 722 N N . ILE A 1 88 ? 16.280 -1.096 -0.901 1.00 89.56 88 ILE A N 1
ATOM 723 C CA . ILE A 1 88 ? 17.576 -0.514 -1.245 1.00 89.56 88 ILE A CA 1
ATOM 724 C C . ILE A 1 88 ? 18.228 -1.309 -2.378 1.00 89.56 88 ILE A C 1
ATOM 726 O O . ILE A 1 88 ? 18.257 -2.536 -2.345 1.00 89.56 88 ILE A O 1
ATOM 730 N N . ILE A 1 89 ? 18.813 -0.595 -3.340 1.00 85.94 89 ILE A N 1
ATOM 731 C CA . ILE A 1 89 ? 19.778 -1.147 -4.295 1.00 85.94 89 ILE A CA 1
ATOM 732 C C . ILE A 1 89 ? 21.161 -0.604 -3.944 1.00 85.94 89 ILE A C 1
ATOM 734 O O . ILE A 1 89 ? 21.352 0.611 -3.825 1.00 85.94 89 ILE A O 1
ATOM 738 N N . SER A 1 90 ? 22.117 -1.518 -3.787 1.00 83.75 90 SER A N 1
ATOM 739 C CA . SER A 1 90 ? 23.521 -1.203 -3.536 1.00 83.75 90 SER A CA 1
ATOM 740 C C . SER A 1 90 ? 24.300 -1.245 -4.847 1.00 83.75 90 SER A C 1
ATOM 742 O O . SER A 1 90 ? 24.342 -2.279 -5.510 1.00 83.75 90 SER A O 1
ATOM 744 N N . ASN A 1 91 ? 24.909 -0.122 -5.219 1.00 77.62 91 ASN A N 1
ATOM 745 C CA . ASN A 1 91 ? 25.917 -0.047 -6.270 1.00 77.62 91 ASN A CA 1
ATOM 746 C C . ASN A 1 91 ? 27.091 0.800 -5.751 1.00 77.62 91 ASN A C 1
ATOM 748 O O . ASN A 1 91 ? 27.092 2.023 -5.947 1.00 77.62 91 ASN A O 1
ATOM 752 N N . PRO A 1 92 ? 28.036 0.187 -5.013 1.00 77.94 92 PRO A N 1
ATOM 753 C CA . PRO A 1 92 ? 29.084 0.904 -4.297 1.00 77.94 92 PRO A CA 1
ATOM 754 C C . PRO A 1 92 ? 29.810 1.942 -5.172 1.00 77.94 92 PRO A C 1
ATOM 756 O O . PRO A 1 92 ? 30.135 1.651 -6.322 1.00 77.94 92 PRO A O 1
ATOM 759 N N . PRO A 1 93 ? 30.052 3.165 -4.657 1.00 80.69 93 PRO A N 1
ATOM 760 C CA . PRO A 1 93 ? 29.818 3.617 -3.279 1.00 80.69 93 PRO A CA 1
ATOM 761 C C . PRO A 1 93 ? 28.381 4.107 -3.005 1.00 80.69 93 PRO A C 1
ATOM 763 O O . PRO A 1 93 ? 28.098 4.596 -1.914 1.00 80.69 93 PRO A O 1
ATOM 766 N N . LYS A 1 94 ? 27.464 4.028 -3.979 1.00 81.06 94 LYS A N 1
ATOM 767 C CA . LYS A 1 94 ? 26.110 4.584 -3.869 1.00 81.06 94 LYS A CA 1
ATOM 768 C C . LYS A 1 94 ? 25.097 3.530 -3.433 1.00 81.06 94 LYS A C 1
ATOM 770 O O . LYS A 1 94 ? 24.996 2.441 -3.986 1.00 81.06 94 LYS A O 1
ATOM 775 N N . CYS A 1 95 ? 24.272 3.909 -2.474 1.00 85.19 95 CYS A N 1
ATOM 776 C CA . CYS A 1 95 ? 23.141 3.135 -1.998 1.00 85.19 95 CYS A CA 1
ATOM 777 C C . CYS A 1 95 ? 21.883 3.954 -2.282 1.00 85.19 95 CYS A C 1
ATOM 779 O O . CYS A 1 95 ? 21.804 5.116 -1.885 1.00 85.19 95 CYS A O 1
ATOM 781 N N . THR A 1 96 ? 20.931 3.395 -3.029 1.00 87.69 96 THR A N 1
ATOM 782 C CA . THR A 1 96 ? 19.733 4.136 -3.443 1.00 87.69 96 THR A CA 1
ATOM 783 C C . THR A 1 96 ? 18.474 3.452 -2.951 1.00 87.69 96 THR A C 1
ATOM 785 O O . THR A 1 96 ? 18.271 2.261 -3.182 1.00 87.69 96 THR A O 1
ATOM 788 N N . ARG A 1 97 ? 17.594 4.227 -2.309 1.00 91.00 97 ARG A N 1
ATOM 789 C CA . ARG A 1 97 ? 16.274 3.752 -1.897 1.00 91.00 97 ARG A CA 1
ATOM 790 C C . ARG A 1 97 ? 15.373 3.531 -3.113 1.00 91.00 97 ARG A C 1
ATOM 792 O O . ARG A 1 97 ? 15.237 4.418 -3.955 1.00 91.00 97 ARG A O 1
ATOM 799 N N . VAL A 1 98 ? 14.748 2.362 -3.164 1.00 94.06 98 VAL A N 1
ATOM 800 C CA . VAL A 1 98 ? 13.878 1.894 -4.247 1.00 94.06 98 VAL A CA 1
ATOM 801 C C . VAL A 1 98 ? 12.441 2.375 -4.069 1.00 94.06 98 VAL A C 1
ATOM 803 O O . VAL A 1 98 ? 11.854 2.881 -5.024 1.00 94.06 98 VAL A O 1
ATOM 806 N N . LEU A 1 99 ? 11.882 2.237 -2.862 1.00 95.69 99 LEU A N 1
ATOM 807 C CA . LEU A 1 99 ? 10.539 2.710 -2.525 1.00 95.69 99 LEU A CA 1
ATOM 808 C C . LEU A 1 99 ? 10.581 4.187 -2.120 1.00 95.69 99 LEU A C 1
ATOM 810 O O . LEU A 1 99 ? 11.339 4.587 -1.239 1.00 95.69 99 LEU A O 1
ATOM 814 N N . MET A 1 100 ? 9.764 5.003 -2.770 1.00 93.88 100 MET A N 1
ATOM 815 C CA . MET A 1 100 ? 9.769 6.460 -2.665 1.00 93.88 100 MET A CA 1
ATOM 816 C C . MET A 1 100 ? 8.379 6.992 -2.316 1.00 93.88 100 MET A C 1
ATOM 818 O O . MET A 1 100 ? 7.382 6.301 -2.517 1.00 93.88 100 MET A O 1
ATOM 822 N N . GLY A 1 101 ? 8.331 8.248 -1.868 1.00 94.69 101 GLY A N 1
ATOM 823 C CA . GLY A 1 101 ? 7.100 8.946 -1.493 1.00 94.69 101 GLY A CA 1
ATOM 824 C C . GLY A 1 101 ? 6.825 8.884 0.012 1.00 94.69 101 GLY A C 1
ATOM 825 O O . GLY A 1 101 ? 7.758 8.806 0.816 1.00 94.69 101 GLY A O 1
ATOM 826 N N . SER A 1 102 ? 5.553 8.943 0.399 1.00 96.81 102 SER A N 1
ATOM 827 C CA . SER A 1 102 ? 5.097 8.911 1.792 1.00 96.81 102 SER A CA 1
ATOM 828 C C . SER A 1 102 ? 5.005 7.475 2.316 1.00 96.81 102 SER A C 1
ATOM 830 O O . SER A 1 102 ? 3.998 6.796 2.138 1.00 96.81 102 SER A O 1
ATOM 832 N N . LEU A 1 103 ? 6.060 7.012 2.997 1.00 97.69 103 LEU A N 1
ATOM 833 C CA . LEU A 1 103 ? 6.167 5.632 3.509 1.00 97.69 103 LEU A CA 1
ATOM 834 C C . LEU A 1 103 ? 5.451 5.395 4.849 1.00 97.69 103 LEU A C 1
ATOM 836 O O . LEU A 1 103 ? 5.463 4.286 5.384 1.00 97.69 103 LEU A O 1
ATOM 840 N N . VAL A 1 104 ? 4.862 6.440 5.420 1.00 97.75 104 VAL A N 1
ATOM 841 C CA . VAL A 1 104 ? 4.130 6.393 6.685 1.00 97.75 104 VAL A CA 1
ATOM 842 C C . VAL A 1 104 ? 2.747 6.988 6.488 1.00 97.75 104 VAL A C 1
ATOM 844 O O . VAL A 1 104 ? 2.583 7.961 5.753 1.00 97.75 104 VAL A O 1
ATOM 847 N N . SER A 1 105 ? 1.762 6.399 7.156 1.00 97.62 105 SER A N 1
ATOM 848 C CA . SER A 1 105 ? 0.381 6.867 7.155 1.00 97.62 105 SER A CA 1
ATOM 849 C C . SER A 1 105 ? -0.159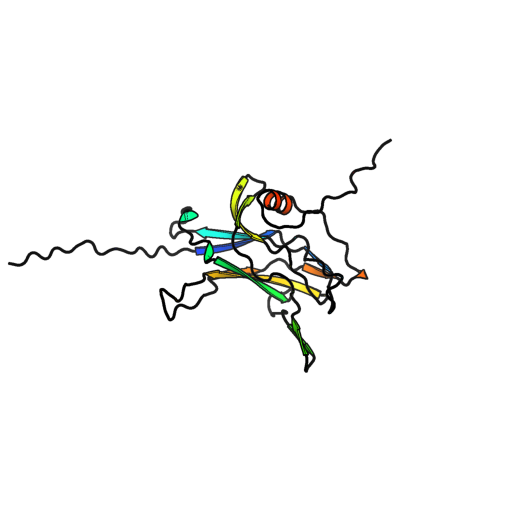 6.863 8.584 1.00 97.62 105 SER A C 1
ATOM 851 O O . SER A 1 105 ? 0.130 5.950 9.365 1.00 97.62 105 SER A O 1
ATOM 853 N N . SER A 1 106 ? -0.934 7.889 8.922 1.00 95.69 106 SER A N 1
ATOM 854 C CA . SER A 1 106 ? -1.712 7.964 10.162 1.00 95.69 106 SER A CA 1
ATOM 855 C C . SER A 1 106 ? -3.134 7.456 9.906 1.00 95.69 106 SER A C 1
ATOM 857 O O . SER A 1 106 ? -3.635 7.592 8.786 1.00 95.69 106 SER A O 1
ATOM 859 N N . PRO A 1 107 ? -3.807 6.881 10.915 1.00 95.38 107 PRO A N 1
ATOM 860 C CA . PRO A 1 107 ? -5.171 6.399 10.751 1.00 95.38 107 PRO A CA 1
ATOM 861 C C . PRO A 1 107 ? -6.139 7.563 10.512 1.00 95.38 107 PRO A C 1
ATOM 863 O O . PRO A 1 107 ? -6.059 8.606 11.157 1.00 95.38 107 PRO A O 1
ATOM 866 N N . SER A 1 108 ? -7.094 7.352 9.616 1.00 95.38 108 SER A N 1
ATOM 867 C CA . SER A 1 108 ? -8.236 8.230 9.372 1.00 95.38 108 SER A CA 1
ATOM 868 C C . SER A 1 108 ? -9.523 7.471 9.673 1.00 95.38 108 SER A C 1
ATOM 870 O O . SER A 1 108 ? -9.702 6.344 9.208 1.00 95.38 108 SER A O 1
ATOM 872 N N . LEU A 1 109 ? -10.415 8.078 10.454 1.00 94.94 109 LEU A N 1
ATOM 873 C CA . LEU A 1 109 ? -11.740 7.527 10.724 1.00 94.94 109 LEU A CA 1
ATOM 874 C C . LEU A 1 109 ? -12.669 7.874 9.556 1.00 94.94 109 LEU A C 1
ATOM 876 O O . LEU A 1 109 ? -12.984 9.043 9.355 1.00 94.94 109 LEU A O 1
ATOM 880 N N . LEU A 1 110 ? -13.061 6.874 8.768 1.00 96.25 110 LEU A N 1
ATOM 881 C CA . LEU A 1 110 ? -13.812 7.056 7.519 1.00 96.25 110 LEU A CA 1
ATOM 882 C C . LEU A 1 110 ? -14.918 6.005 7.402 1.00 96.25 110 LEU A C 1
ATOM 884 O O . LEU A 1 110 ? -14.859 4.962 8.052 1.00 96.25 110 LEU A O 1
ATOM 888 N N . LYS A 1 111 ? -15.904 6.263 6.545 1.00 97.75 111 LYS A N 1
ATOM 889 C CA . LYS A 1 111 ? -16.936 5.302 6.136 1.00 97.75 111 LYS A CA 1
ATOM 890 C C . LYS A 1 111 ? -16.619 4.734 4.753 1.00 97.75 111 LYS A C 1
ATOM 892 O O . LYS A 1 111 ? -16.276 5.499 3.852 1.00 97.75 111 LYS A O 1
ATOM 897 N N . ASN A 1 112 ? -16.695 3.417 4.582 1.00 97.19 112 ASN A N 1
ATOM 898 C CA . ASN A 1 112 ? -16.544 2.761 3.274 1.00 97.19 112 ASN A CA 1
ATOM 899 C C . ASN A 1 112 ? -17.792 2.991 2.381 1.00 97.19 112 ASN A C 1
ATOM 901 O O . ASN A 1 112 ? -18.741 3.647 2.824 1.00 97.19 112 ASN A O 1
ATOM 905 N N . PRO A 1 113 ? -17.804 2.521 1.117 1.00 97.50 113 PRO A N 1
ATOM 906 C CA . PRO A 1 113 ? -18.969 2.636 0.236 1.00 97.50 113 PRO A CA 1
ATOM 907 C C . PRO A 1 113 ? -20.251 2.016 0.810 1.00 97.50 113 PRO A C 1
ATOM 909 O O . PRO A 1 113 ? -21.339 2.513 0.536 1.00 97.50 113 PRO A O 1
ATOM 912 N N . GLU A 1 114 ? -20.120 0.989 1.647 1.00 97.31 114 GLU A N 1
ATOM 913 C CA . GLU A 1 114 ? -21.221 0.313 2.339 1.00 97.31 114 GLU A CA 1
ATOM 914 C C . GLU A 1 114 ? -21.739 1.110 3.557 1.00 97.31 114 GLU A C 1
ATOM 916 O O . GLU A 1 114 ? -22.728 0.734 4.181 1.00 97.31 114 GLU A O 1
ATOM 921 N N . GLY A 1 115 ? -21.099 2.235 3.896 1.00 94.88 115 GLY A N 1
ATOM 922 C CA . GLY A 1 115 ? -21.460 3.095 5.024 1.00 94.88 115 GLY A CA 1
ATOM 923 C C . GLY A 1 115 ? -20.862 2.669 6.369 1.00 94.88 115 GLY A C 1
ATOM 924 O O . GLY A 1 115 ? -21.094 3.339 7.379 1.00 94.88 115 GLY A O 1
ATOM 925 N N . GLU A 1 116 ? -20.057 1.608 6.398 1.00 94.12 116 GLU A N 1
ATOM 926 C CA . GLU A 1 116 ? -19.398 1.095 7.595 1.00 94.12 116 GLU A CA 1
ATOM 927 C C . GLU A 1 116 ? -18.206 1.965 7.995 1.00 94.12 116 GLU A C 1
ATOM 929 O O . GLU A 1 116 ? -17.275 2.209 7.217 1.00 94.12 116 GLU A O 1
ATOM 934 N N . GLN A 1 117 ? -18.204 2.400 9.252 1.00 94.19 117 GLN A N 1
ATOM 935 C CA . GLN A 1 117 ? -17.114 3.177 9.823 1.00 94.19 117 GLN A CA 1
ATOM 936 C C . GLN A 1 117 ? -15.905 2.290 10.156 1.00 94.19 117 GLN A C 1
ATOM 938 O O . GLN A 1 117 ? -16.041 1.192 10.694 1.00 94.19 117 GLN A O 1
ATOM 943 N N . GLY A 1 118 ? -14.700 2.791 9.893 1.00 93.88 118 GLY A N 1
ATOM 944 C CA . GLY A 1 118 ? -13.456 2.107 10.231 1.00 93.88 118 GLY A CA 1
ATOM 945 C C . GLY A 1 118 ? -12.255 3.044 10.304 1.00 93.88 118 GLY A C 1
ATOM 946 O O . GLY A 1 118 ? -12.308 4.195 9.869 1.00 93.88 118 GLY A O 1
ATOM 947 N N . LEU A 1 119 ? -11.160 2.533 10.871 1.00 95.69 119 LEU A N 1
ATOM 948 C CA . LEU A 1 119 ? -9.860 3.197 10.869 1.00 95.69 119 LEU A CA 1
ATOM 949 C C . LEU A 1 119 ? -9.069 2.739 9.648 1.00 95.69 119 LEU A C 1
ATOM 951 O O . LEU A 1 119 ? -8.737 1.559 9.531 1.00 95.69 119 LEU A O 1
ATOM 955 N N . TYR A 1 120 ? -8.753 3.673 8.758 1.00 97.75 120 TYR A N 1
ATOM 956 C CA . TYR A 1 120 ? -8.076 3.394 7.499 1.00 97.75 120 TYR A CA 1
ATOM 957 C C . TYR A 1 120 ? -6.760 4.152 7.386 1.00 97.75 120 TYR A C 1
ATOM 959 O O . TYR A 1 120 ? -6.645 5.309 7.778 1.00 97.75 120 TYR A O 1
ATOM 967 N N . PHE A 1 121 ? -5.783 3.500 6.779 1.00 98.38 121 PHE A N 1
ATOM 968 C CA . PHE A 1 121 ? -4.513 4.066 6.363 1.00 98.38 121 PHE A CA 1
ATOM 969 C C . PHE A 1 121 ? -4.471 4.042 4.843 1.00 98.38 121 PHE A C 1
ATOM 971 O O . PHE A 1 121 ? -4.750 3.006 4.241 1.00 98.38 121 PHE A O 1
ATOM 978 N N . ALA A 1 122 ? -4.103 5.154 4.218 1.00 98.38 122 ALA A N 1
ATOM 979 C CA . ALA A 1 122 ? -3.934 5.217 2.772 1.00 98.38 122 ALA A CA 1
ATOM 980 C C . ALA A 1 122 ? -2.527 5.663 2.403 1.00 98.38 122 ALA A C 1
ATOM 982 O O . ALA A 1 122 ? -1.912 6.477 3.098 1.00 98.38 122 ALA A O 1
ATOM 983 N N . PHE A 1 123 ? -2.058 5.149 1.270 1.00 98.56 123 PHE A N 1
ATOM 984 C CA . PHE A 1 123 ? -0.749 5.451 0.713 1.00 98.56 123 PHE A CA 1
ATOM 985 C C . PHE A 1 123 ? -0.874 5.949 -0.738 1.00 98.56 123 PHE A C 1
ATOM 987 O O . PHE A 1 123 ? -0.493 5.244 -1.673 1.00 98.56 123 PHE A O 1
ATOM 994 N N . PRO A 1 124 ? -1.425 7.161 -0.956 1.00 97.75 124 PRO A N 1
ATOM 995 C CA . PRO A 1 124 ? -1.631 7.716 -2.296 1.00 97.75 124 PRO A CA 1
ATOM 996 C C . PRO A 1 124 ? -0.341 8.139 -3.004 1.00 97.75 124 PRO A C 1
ATOM 998 O O . PRO A 1 124 ? -0.355 8.369 -4.211 1.00 97.75 124 PRO A O 1
ATOM 1001 N N . ASP A 1 125 ? 0.761 8.247 -2.261 1.00 96.88 125 ASP A N 1
ATOM 1002 C CA . ASP A 1 125 ? 2.054 8.690 -2.765 1.00 96.88 125 ASP A CA 1
ATOM 1003 C C . ASP A 1 125 ? 3.141 7.642 -2.510 1.00 96.88 125 ASP A C 1
ATOM 1005 O O . ASP A 1 125 ? 4.044 7.850 -1.706 1.00 96.88 125 ASP A O 1
ATOM 1009 N N . LEU A 1 126 ? 3.045 6.492 -3.177 1.00 97.62 126 LEU A N 1
ATOM 1010 C CA . LEU A 1 126 ? 4.121 5.497 -3.214 1.00 97.62 126 LEU A CA 1
ATOM 1011 C C . LEU A 1 126 ? 4.616 5.323 -4.632 1.00 97.62 126 LEU A C 1
ATOM 1013 O O . LEU A 1 126 ? 3.812 5.161 -5.534 1.00 97.62 126 LEU A O 1
ATOM 1017 N N . SER A 1 127 ? 5.922 5.294 -4.854 1.00 96.50 127 SER A N 1
ATOM 1018 C CA . SER A 1 127 ? 6.496 5.017 -6.176 1.00 96.50 127 SER A CA 1
ATOM 1019 C C . SER A 1 127 ? 7.716 4.124 -6.057 1.00 96.50 127 SER A C 1
ATOM 1021 O O . SER A 1 127 ? 8.381 4.111 -5.025 1.00 96.50 127 SER A O 1
ATOM 1023 N N . ILE A 1 128 ? 8.029 3.388 -7.120 1.00 95.94 128 ILE A N 1
ATOM 1024 C CA . ILE A 1 128 ? 9.127 2.421 -7.124 1.00 95.94 128 ILE A CA 1
ATOM 1025 C C . ILE A 1 128 ? 10.096 2.779 -8.245 1.00 95.94 128 ILE A C 1
ATOM 1027 O O . ILE A 1 128 ? 9.685 3.019 -9.379 1.00 95.94 128 ILE A O 1
ATOM 1031 N N . ARG A 1 129 ? 11.393 2.845 -7.933 1.00 93.81 129 ARG A N 1
ATOM 1032 C CA . ARG A 1 129 ? 12.421 3.260 -8.901 1.00 93.81 129 ARG A CA 1
ATOM 1033 C C . ARG A 1 129 ? 12.688 2.236 -9.988 1.00 93.81 129 ARG A C 1
ATOM 1035 O O . ARG A 1 129 ? 12.991 2.630 -11.110 1.00 93.81 129 ARG A O 1
ATOM 1042 N N . THR A 1 130 ? 12.593 0.955 -9.662 1.00 94.00 130 THR A N 1
ATOM 1043 C CA . THR A 1 130 ? 13.016 -0.144 -10.531 1.00 94.00 130 THR A CA 1
ATOM 1044 C C . THR A 1 130 ? 11.856 -1.033 -10.928 1.00 94.00 130 THR A C 1
ATOM 1046 O O . THR A 1 130 ? 10.951 -1.283 -10.137 1.00 94.00 130 THR A O 1
ATOM 1049 N N . GLU A 1 131 ? 11.888 -1.526 -12.164 1.00 95.75 131 GLU A N 1
ATOM 1050 C CA . GLU A 1 131 ? 10.941 -2.547 -12.602 1.00 95.75 131 GLU A CA 1
ATOM 1051 C C . GLU A 1 131 ? 11.103 -3.849 -11.805 1.00 95.75 131 GLU A C 1
ATOM 1053 O O . GLU A 1 131 ? 12.113 -4.074 -11.130 1.00 95.75 131 GLU A O 1
ATOM 1058 N N . GLY A 1 132 ? 10.074 -4.689 -11.837 1.00 97.06 132 GLY A N 1
ATOM 1059 C CA . GLY A 1 132 ? 10.067 -5.979 -11.154 1.00 97.06 132 GLY A CA 1
ATOM 1060 C C . GLY A 1 132 ? 8.701 -6.336 -10.590 1.00 97.06 132 GLY A C 1
ATOM 1061 O O . GLY A 1 132 ? 7.705 -5.656 -10.837 1.00 97.06 132 GLY A O 1
ATOM 1062 N N . ARG A 1 133 ? 8.661 -7.420 -9.817 1.00 98.31 133 ARG A N 1
ATOM 1063 C CA . ARG A 1 133 ? 7.460 -7.882 -9.122 1.00 98.31 133 ARG A CA 1
ATOM 1064 C C . ARG A 1 133 ? 7.709 -7.844 -7.622 1.00 98.31 133 ARG A C 1
ATOM 1066 O O . ARG A 1 133 ? 8.704 -8.394 -7.154 1.00 98.31 133 ARG A O 1
ATOM 1073 N N . TYR A 1 134 ? 6.814 -7.195 -6.890 1.00 98.62 134 TYR A N 1
ATOM 1074 C CA . TYR A 1 134 ? 7.019 -6.877 -5.480 1.00 98.62 134 TYR A CA 1
ATOM 1075 C C . TYR A 1 134 ? 5.752 -7.105 -4.665 1.00 98.62 134 TYR A C 1
ATOM 1077 O O . TYR A 1 134 ? 4.654 -7.191 -5.213 1.00 98.62 134 TYR A O 1
ATOM 1085 N N . THR A 1 135 ? 5.915 -7.153 -3.349 1.00 98.75 135 THR A N 1
ATOM 1086 C CA . THR A 1 135 ? 4.838 -7.007 -2.366 1.00 98.75 135 THR A CA 1
ATOM 1087 C C . THR A 1 135 ? 5.131 -5.804 -1.469 1.00 98.75 135 THR A C 1
ATOM 1089 O O . THR A 1 135 ? 6.278 -5.369 -1.338 1.00 98.75 135 THR A O 1
ATOM 1092 N N . LEU A 1 136 ? 4.095 -5.235 -0.856 1.00 98.88 136 LEU A N 1
ATOM 1093 C CA . LEU A 1 136 ? 4.232 -4.227 0.193 1.00 98.88 136 LEU A CA 1
ATOM 1094 C C . LEU A 1 136 ? 3.964 -4.877 1.546 1.00 98.88 136 LEU A C 1
ATOM 1096 O O . LEU A 1 136 ? 2.949 -5.548 1.714 1.00 98.88 136 LEU A O 1
ATOM 1100 N N . ARG A 1 137 ? 4.840 -4.646 2.525 1.00 98.75 137 ARG A N 1
ATOM 1101 C CA . ARG A 1 137 ? 4.602 -5.025 3.922 1.00 98.75 137 ARG A CA 1
ATOM 1102 C C . ARG A 1 137 ? 4.216 -3.797 4.724 1.00 98.75 137 ARG A C 1
ATOM 1104 O O . ARG A 1 137 ? 5.036 -2.890 4.885 1.00 98.75 137 ARG A O 1
ATOM 1111 N N . PHE A 1 138 ? 3.010 -3.808 5.271 1.00 98.75 138 PHE A N 1
ATOM 1112 C CA . PHE A 1 138 ? 2.494 -2.783 6.169 1.00 98.75 138 PHE A CA 1
ATOM 1113 C C . PHE A 1 138 ? 2.730 -3.214 7.613 1.00 98.75 138 PHE A C 1
ATOM 1115 O O . PHE A 1 138 ? 2.347 -4.314 7.998 1.00 98.75 138 PHE A O 1
ATOM 1122 N N . SER A 1 139 ? 3.391 -2.370 8.401 1.00 98.31 139 SER A N 1
ATOM 1123 C CA . SER A 1 139 ? 3.753 -2.642 9.794 1.00 98.31 139 SER A CA 1
ATOM 1124 C C . SER A 1 139 ? 3.159 -1.576 10.699 1.00 98.31 139 SER A C 1
ATOM 1126 O O . SER A 1 139 ? 3.546 -0.408 10.621 1.00 98.31 139 SER A O 1
ATOM 1128 N N . LEU A 1 140 ? 2.195 -1.973 11.527 1.00 97.31 140 LEU A N 1
ATOM 1129 C CA . LEU A 1 140 ? 1.536 -1.087 12.477 1.00 97.31 140 LEU A CA 1
ATOM 1130 C C . LEU A 1 140 ? 2.423 -0.924 13.699 1.00 97.31 140 LEU A C 1
ATOM 1132 O O . LEU A 1 140 ? 2.790 -1.906 14.344 1.00 97.31 140 LEU A O 1
ATOM 1136 N N . MET A 1 141 ? 2.720 0.320 14.035 1.00 94.31 141 MET A N 1
ATOM 1137 C CA . MET A 1 141 ? 3.444 0.698 15.235 1.00 94.31 141 MET A CA 1
ATOM 1138 C C . MET A 1 141 ? 2.518 1.493 16.144 1.00 94.31 141 MET A C 1
ATOM 1140 O O . MET A 1 141 ? 1.806 2.388 15.685 1.00 94.31 141 MET A O 1
ATOM 1144 N N . LYS A 1 142 ? 2.556 1.176 17.439 1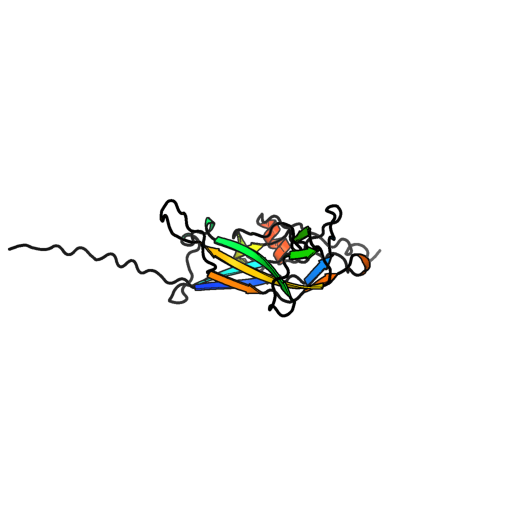.00 87.62 142 LYS A N 1
ATOM 1145 C CA . LYS A 1 142 ? 1.979 2.027 18.479 1.00 87.62 142 LYS A CA 1
ATOM 1146 C C . LYS A 1 142 ? 3.111 2.825 19.113 1.00 87.62 142 LYS A C 1
ATOM 1148 O O . LYS A 1 142 ? 3.989 2.248 19.757 1.00 87.62 142 LYS A O 1
ATOM 1153 N N . LEU A 1 143 ? 3.110 4.128 18.867 1.00 84.06 143 LEU A N 1
ATOM 1154 C CA . LEU A 1 143 ? 4.041 5.073 19.458 1.00 84.06 143 LEU A CA 1
ATOM 1155 C C . LEU A 1 143 ? 3.768 5.181 20.957 1.00 84.06 143 LEU A C 1
ATOM 1157 O O . LEU A 1 143 ? 2.617 5.175 21.395 1.00 84.06 143 LEU A O 1
ATOM 1161 N N . ILE A 1 144 ? 4.834 5.276 21.741 1.00 78.00 144 ILE A N 1
ATOM 1162 C CA . ILE A 1 144 ? 4.751 5.525 23.177 1.00 78.00 144 ILE A CA 1
ATOM 1163 C C . ILE A 1 144 ? 5.418 6.872 23.429 1.00 78.00 144 ILE A C 1
ATOM 1165 O O . ILE A 1 144 ? 6.501 7.125 22.903 1.00 78.00 144 ILE A O 1
ATOM 1169 N N . SER A 1 145 ? 4.761 7.746 24.193 1.00 68.94 145 SER A N 1
ATOM 1170 C CA . SER A 1 145 ? 5.395 8.989 24.628 1.00 68.94 145 SER A CA 1
ATOM 1171 C C . SER A 1 145 ? 6.448 8.660 25.686 1.00 68.94 145 SER A C 1
ATOM 1173 O O . SER A 1 145 ? 6.142 8.102 26.744 1.00 68.94 145 SER A O 1
ATOM 1175 N N . SER A 1 146 ? 7.698 9.003 25.380 1.00 62.19 146 SER A N 1
ATOM 1176 C CA . SER A 1 146 ? 8.835 8.875 26.293 1.00 62.19 146 SER A CA 1
ATOM 1177 C C . SER A 1 146 ? 8.709 9.769 27.524 1.00 62.19 146 SER A C 1
ATOM 1179 O O . SER A 1 146 ? 9.316 9.459 28.544 1.00 62.19 146 SER A O 1
ATOM 1181 N N . ASP A 1 147 ? 7.896 10.829 27.453 1.00 64.31 147 ASP A N 1
ATOM 1182 C CA . ASP A 1 147 ? 7.697 11.789 28.547 1.00 64.31 147 ASP A CA 1
ATOM 1183 C C . ASP A 1 147 ? 7.048 11.127 29.771 1.00 64.31 147 ASP A C 1
ATOM 1185 O O . ASP A 1 147 ? 7.278 11.542 30.903 1.00 64.31 147 ASP A O 1
ATOM 1189 N N . PHE A 1 148 ? 6.277 10.056 29.551 1.00 61.75 148 PHE A N 1
ATOM 1190 C CA . PHE A 1 148 ? 5.624 9.293 30.617 1.00 61.75 148 PHE A CA 1
ATOM 1191 C C . PHE A 1 148 ? 6.370 8.001 30.974 1.00 61.75 148 PHE A C 1
ATOM 1193 O O . PHE A 1 148 ? 6.169 7.463 32.061 1.00 61.75 148 PHE A O 1
ATOM 1200 N N . GLN A 1 149 ? 7.222 7.485 30.078 1.00 64.88 149 GLN A N 1
ATOM 1201 C CA . GLN A 1 149 ? 7.994 6.258 30.294 1.00 64.88 149 GLN A CA 1
ATOM 1202 C C . GLN A 1 149 ? 9.379 6.342 29.620 1.00 64.88 149 GLN A C 1
ATOM 1204 O O . GLN A 1 149 ? 9.506 5.977 28.447 1.00 64.88 149 GLN A O 1
ATOM 1209 N N . PRO A 1 150 ? 10.440 6.729 30.362 1.00 60.00 150 PRO A N 1
ATOM 1210 C CA . PRO A 1 150 ? 11.783 7.011 29.828 1.00 60.00 150 PRO A CA 1
ATOM 1211 C C . PRO A 1 150 ? 12.495 5.867 29.080 1.00 60.00 150 PRO A C 1
ATOM 1213 O O . PRO A 1 150 ? 13.557 6.084 28.513 1.00 60.00 150 PRO A O 1
ATOM 1216 N N . ASN A 1 151 ? 11.928 4.656 29.043 1.00 66.25 151 ASN A N 1
ATOM 1217 C CA . ASN A 1 151 ? 12.494 3.479 28.370 1.00 66.25 151 ASN A CA 1
ATOM 1218 C C . ASN A 1 151 ? 11.494 2.739 27.464 1.00 66.25 151 ASN A C 1
ATOM 1220 O O . ASN A 1 151 ? 11.788 1.642 26.975 1.00 66.25 151 ASN A O 1
ATOM 1224 N N . ALA A 1 152 ? 10.300 3.293 27.247 1.00 67.25 152 ALA A N 1
ATOM 1225 C CA . ALA A 1 152 ? 9.301 2.634 26.425 1.00 67.25 152 ALA A CA 1
ATOM 1226 C C . ALA A 1 152 ? 9.693 2.696 24.941 1.00 67.25 152 ALA A C 1
ATOM 1228 O O . ALA A 1 152 ? 9.828 3.766 24.351 1.00 67.25 152 ALA A O 1
ATOM 1229 N N . LYS A 1 153 ? 9.879 1.526 24.323 1.00 69.88 153 LYS A N 1
ATOM 1230 C CA . LYS A 1 153 ? 10.179 1.409 22.892 1.00 69.88 153 LYS A CA 1
ATOM 1231 C C . LYS A 1 153 ? 8.889 1.201 22.110 1.00 69.88 153 LYS A C 1
ATOM 1233 O O . LYS A 1 153 ? 8.111 0.304 22.432 1.00 69.88 153 LYS A O 1
ATOM 1238 N N . SER A 1 154 ? 8.705 1.973 21.043 1.00 80.19 154 SER A N 1
ATOM 1239 C CA . SER A 1 154 ? 7.667 1.705 20.043 1.00 80.19 154 SER A CA 1
ATOM 1240 C C . SER A 1 154 ? 7.878 0.310 19.452 1.00 80.19 154 SER A C 1
ATOM 1242 O O . SER A 1 154 ? 8.998 -0.054 19.087 1.00 80.19 154 SER A O 1
ATOM 1244 N N . ARG A 1 155 ? 6.812 -0.490 19.371 1.00 83.06 155 ARG A N 1
ATOM 1245 C CA . ARG A 1 155 ? 6.860 -1.862 18.845 1.00 83.06 155 ARG A CA 1
ATOM 1246 C C . ARG A 1 155 ? 5.933 -2.008 17.651 1.00 83.06 155 ARG A C 1
ATOM 1248 O O . ARG A 1 155 ? 4.889 -1.359 17.583 1.00 83.06 155 ARG A O 1
ATOM 1255 N N . ILE A 1 156 ? 6.315 -2.900 16.741 1.00 91.88 156 ILE A N 1
ATOM 1256 C CA . ILE A 1 156 ? 5.411 -3.406 15.712 1.00 91.88 156 ILE A CA 1
ATOM 1257 C C . ILE A 1 156 ? 4.398 -4.319 16.407 1.00 91.88 156 ILE A C 1
ATOM 1259 O O . ILE A 1 156 ? 4.792 -5.255 17.102 1.00 91.88 156 ILE A O 1
ATOM 1263 N N . ILE A 1 157 ? 3.112 -4.012 16.249 1.00 92.88 157 ILE A N 1
ATOM 1264 C CA . ILE A 1 157 ? 2.004 -4.706 16.925 1.00 92.88 157 ILE A CA 1
ATOM 1265 C C . ILE A 1 157 ? 1.129 -5.523 15.969 1.00 92.88 157 ILE A C 1
ATOM 1267 O O . ILE A 1 157 ? 0.431 -6.422 16.420 1.00 92.88 157 ILE A O 1
ATOM 1271 N N . ALA A 1 158 ? 1.178 -5.239 14.667 1.00 96.06 158 ALA A N 1
ATOM 1272 C CA . ALA A 1 158 ? 0.535 -6.032 13.621 1.00 96.06 158 ALA A CA 1
ATOM 1273 C C . ALA A 1 158 ? 1.250 -5.811 12.284 1.00 96.06 158 ALA A C 1
ATOM 1275 O O . ALA A 1 158 ? 1.827 -4.742 12.053 1.00 96.06 158 ALA A O 1
ATOM 1276 N N . GLN A 1 159 ? 1.205 -6.805 11.396 1.00 98.19 159 GLN A N 1
ATOM 1277 C CA . GLN A 1 159 ? 1.745 -6.700 10.042 1.00 98.19 159 GLN A CA 1
ATOM 1278 C C . GLN A 1 1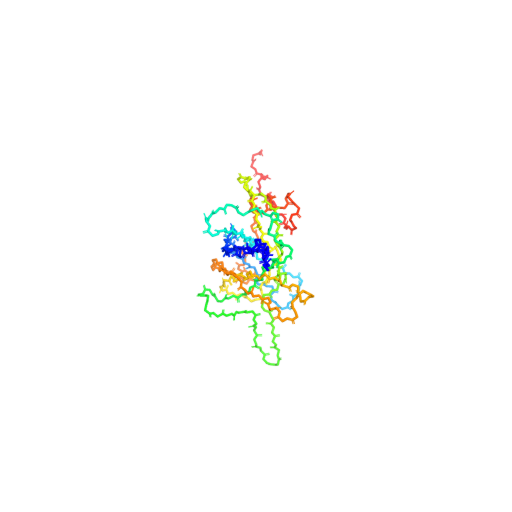59 ? 0.841 -7.412 9.040 1.00 98.19 159 GLN A C 1
ATOM 1280 O O . GLN A 1 159 ? 0.227 -8.422 9.368 1.00 98.19 159 GLN A O 1
ATOM 1285 N N . VAL A 1 160 ? 0.797 -6.905 7.810 1.00 98.75 160 VAL A N 1
ATOM 1286 C CA . VAL A 1 160 ? 0.138 -7.575 6.683 1.00 98.75 160 VAL A CA 1
ATOM 1287 C C . VAL A 1 160 ? 0.912 -7.307 5.397 1.00 98.75 160 VAL A C 1
ATOM 1289 O O . VAL A 1 160 ? 1.483 -6.228 5.217 1.00 98.75 160 VAL A O 1
ATOM 1292 N N . PHE A 1 161 ? 0.951 -8.297 4.509 1.00 98.88 161 PHE A N 1
ATOM 1293 C CA . PHE A 1 161 ? 1.481 -8.138 3.158 1.00 98.88 161 PHE A CA 1
ATOM 1294 C C . PHE A 1 161 ? 0.350 -7.875 2.168 1.00 98.88 161 PHE A C 1
ATOM 1296 O O . PHE A 1 161 ? -0.721 -8.467 2.277 1.00 98.88 161 PHE A O 1
ATOM 1303 N N . SER A 1 162 ? 0.611 -7.032 1.173 1.00 98.88 162 SER A N 1
ATOM 1304 C CA . SER A 1 162 ? -0.230 -6.944 -0.016 1.00 98.88 162 SER A CA 1
ATOM 1305 C C . SER A 1 162 ? -0.125 -8.207 -0.874 1.00 98.88 162 SER A C 1
ATOM 1307 O O . SER A 1 162 ? 0.767 -9.056 -0.711 1.00 98.88 162 SER A O 1
ATOM 1309 N N . ASP A 1 163 ? -0.989 -8.270 -1.877 1.00 98.75 163 ASP A N 1
ATOM 1310 C CA . ASP A 1 163 ? -0.771 -9.135 -3.027 1.00 98.75 163 ASP A CA 1
ATOM 1311 C C . ASP A 1 163 ? 0.445 -8.665 -3.834 1.00 98.75 163 ASP A C 1
ATOM 1313 O O . ASP A 1 163 ? 0.899 -7.516 -3.727 1.00 98.75 163 ASP A O 1
ATOM 1317 N N . ALA A 1 164 ? 1.017 -9.586 -4.610 1.00 98.69 164 ALA A N 1
ATOM 1318 C CA . ALA A 1 164 ? 2.150 -9.279 -5.468 1.00 98.69 164 ALA A CA 1
ATOM 1319 C C . ALA A 1 164 ? 1.688 -8.504 -6.707 1.00 98.69 164 ALA A C 1
ATOM 1321 O O . ALA A 1 164 ? 0.785 -8.946 -7.415 1.00 98.69 164 ALA A O 1
ATOM 1322 N N . PHE A 1 165 ? 2.370 -7.407 -7.021 1.00 98.75 165 PHE A N 1
ATOM 1323 C CA . PHE A 1 165 ? 2.029 -6.515 -8.129 1.00 98.75 165 PHE A CA 1
ATOM 1324 C C . PHE A 1 165 ? 3.250 -6.218 -9.003 1.00 98.75 165 PHE A C 1
ATOM 1326 O O . PHE A 1 165 ? 4.401 -6.422 -8.598 1.00 98.75 165 PHE A O 1
ATOM 1333 N N . THR A 1 166 ? 2.995 -5.751 -10.224 1.00 98.56 166 THR A N 1
ATOM 1334 C CA . THR A 1 166 ? 4.039 -5.539 -11.234 1.00 98.56 166 THR A CA 1
ATOM 1335 C C . THR A 1 166 ? 4.393 -4.063 -11.364 1.00 98.56 166 THR A C 1
ATOM 1337 O O . THR A 1 166 ? 3.533 -3.210 -11.589 1.00 98.56 166 THR A O 1
ATOM 1340 N N . VAL A 1 167 ? 5.687 -3.768 -11.287 1.00 98.12 167 VAL A N 1
ATOM 1341 C CA . VAL A 1 167 ? 6.262 -2.467 -11.622 1.00 98.12 167 VAL A CA 1
ATOM 1342 C C . VAL A 1 167 ? 6.831 -2.561 -13.030 1.00 98.12 167 VAL A C 1
ATOM 1344 O O . VAL A 1 167 ? 7.821 -3.251 -13.271 1.00 98.12 167 VAL A O 1
ATOM 1347 N N . TYR A 1 168 ? 6.189 -1.879 -13.969 1.00 97.50 168 TYR A N 1
ATOM 1348 C CA . TYR A 1 168 ? 6.529 -1.917 -15.386 1.00 97.50 168 TYR A CA 1
ATOM 1349 C C . TYR A 1 168 ? 7.585 -0.871 -15.740 1.00 97.50 168 TYR A C 1
ATOM 1351 O O . TYR A 1 168 ? 7.611 0.228 -15.177 1.00 97.50 168 TYR A O 1
ATOM 1359 N N . SER A 1 169 ? 8.388 -1.159 -16.764 1.00 95.31 169 SER A N 1
ATOM 1360 C CA . SER A 1 169 ? 9.125 -0.117 -17.477 1.00 95.31 169 SER A CA 1
ATOM 1361 C C . SER A 1 169 ? 8.187 0.914 -18.103 1.00 95.31 169 SER A C 1
ATOM 1363 O O . SER A 1 169 ? 7.006 0.660 -18.346 1.00 95.31 169 SER A O 1
ATOM 1365 N N . ALA A 1 170 ? 8.736 2.081 -18.443 1.00 90.62 170 ALA A N 1
ATOM 1366 C CA . ALA A 1 170 ? 7.972 3.156 -19.069 1.00 90.62 170 ALA A CA 1
ATOM 1367 C C . ALA A 1 170 ? 7.238 2.736 -20.354 1.00 90.62 170 ALA A C 1
ATOM 1369 O O . ALA A 1 170 ? 6.128 3.197 -20.586 1.00 90.62 170 ALA A O 1
ATOM 1370 N N . LYS A 1 171 ? 7.836 1.848 -21.158 1.00 92.44 171 LYS A N 1
ATOM 1371 C CA . LYS A 1 171 ? 7.259 1.384 -22.430 1.00 92.44 171 LYS A CA 1
ATOM 1372 C C . LYS A 1 171 ? 6.139 0.357 -22.252 1.00 92.44 171 LYS A C 1
ATOM 1374 O O . LYS A 1 171 ? 5.283 0.254 -23.117 1.00 92.44 171 LYS A O 1
ATOM 1379 N N . LYS A 1 172 ? 6.174 -0.427 -21.169 1.00 96.12 172 LYS A N 1
ATOM 1380 C CA . LYS A 1 172 ? 5.227 -1.528 -20.916 1.00 96.12 172 LYS A CA 1
ATOM 1381 C C . LYS A 1 172 ? 4.089 -1.136 -19.973 1.00 96.12 172 LYS A C 1
ATOM 1383 O O . LYS A 1 172 ? 3.204 -1.946 -19.727 1.00 96.12 172 LYS A O 1
ATOM 1388 N N . PHE A 1 173 ? 4.140 0.065 -19.401 1.00 95.75 173 PHE A N 1
ATOM 1389 C CA . PHE A 1 173 ? 3.160 0.507 -18.423 1.00 95.75 173 PHE A CA 1
ATOM 1390 C C . PHE A 1 173 ? 1.781 0.697 -19.078 1.00 95.75 173 PHE A C 1
ATOM 1392 O O . PHE A 1 173 ? 1.682 1.491 -20.014 1.00 95.75 173 PHE A O 1
ATOM 1399 N N . PRO A 1 174 ? 0.719 0.028 -18.587 1.00 94.38 174 PRO A N 1
ATOM 1400 C CA . PRO A 1 174 ? -0.606 0.071 -19.214 1.00 94.38 174 PRO A CA 1
ATOM 1401 C C . PRO A 1 174 ? -1.329 1.418 -19.055 1.00 94.38 174 PRO A C 1
ATOM 1403 O O . PRO A 1 174 ? -2.370 1.631 -19.668 1.00 94.38 174 PRO A O 1
ATOM 1406 N N . GLY A 1 175 ? -0.779 2.336 -18.257 1.00 93.88 175 GLY A N 1
ATOM 1407 C CA . GLY A 1 175 ? -1.441 3.576 -17.862 1.00 93.88 175 GLY A CA 1
ATOM 1408 C C . GLY A 1 175 ? -1.984 3.489 -16.438 1.00 93.88 175 GLY A C 1
ATOM 1409 O O . GLY A 1 175 ? -1.898 2.448 -15.798 1.00 93.88 175 GLY A O 1
ATOM 1410 N N . MET A 1 176 ? -2.487 4.616 -15.935 1.00 94.25 176 MET A N 1
ATOM 1411 C CA . MET A 1 176 ? -3.208 4.656 -14.658 1.00 94.25 176 MET A CA 1
ATOM 1412 C C . MET A 1 176 ? -4.665 4.268 -14.910 1.00 94.25 176 MET A C 1
ATOM 1414 O O . MET A 1 176 ? -5.221 4.664 -15.938 1.00 94.25 176 MET A O 1
ATOM 1418 N N . THR A 1 177 ? -5.294 3.571 -13.974 1.00 94.25 177 THR A N 1
ATOM 1419 C CA . THR A 1 177 ? -6.725 3.283 -14.006 1.00 94.25 177 THR A CA 1
ATOM 1420 C C . THR A 1 177 ? -7.539 4.463 -13.487 1.00 94.25 177 THR A C 1
ATOM 1422 O O . THR A 1 177 ? -7.021 5.414 -12.881 1.00 94.25 177 THR A O 1
ATOM 1425 N N . GLU A 1 178 ? -8.849 4.396 -13.719 1.00 95.75 178 GLU A N 1
ATOM 1426 C CA . GLU A 1 178 ? -9.789 5.236 -12.990 1.00 95.75 178 GLU A CA 1
ATOM 1427 C C . GLU A 1 178 ? -9.680 4.986 -11.480 1.00 95.75 178 GLU A C 1
ATOM 1429 O O . GLU A 1 178 ? -9.275 3.910 -11.024 1.00 95.75 178 GLU A O 1
ATOM 1434 N N . SER A 1 179 ? -10.018 6.003 -10.688 1.00 97.56 179 SER A N 1
ATOM 1435 C CA . SER A 1 179 ? -10.060 5.841 -9.241 1.00 97.56 179 SER A CA 1
ATOM 1436 C C . SER A 1 179 ? -11.166 4.865 -8.851 1.00 97.56 179 SER A C 1
ATOM 1438 O O . SER A 1 179 ? -12.297 4.973 -9.317 1.00 97.56 179 SER A O 1
ATOM 1440 N N . THR A 1 180 ? -10.852 3.950 -7.941 1.00 98.06 180 THR A N 1
ATOM 1441 C CA . THR A 1 180 ? -11.832 3.024 -7.366 1.00 98.06 180 THR A CA 1
ATOM 1442 C C . THR A 1 180 ? -12.916 3.769 -6.585 1.00 98.06 180 THR A C 1
ATOM 1444 O O . THR A 1 180 ? -12.693 4.881 -6.088 1.00 98.06 180 THR A O 1
ATOM 1447 N N . GLU A 1 181 ? -14.068 3.129 -6.387 1.00 97.81 181 GLU A N 1
ATOM 1448 C CA . GLU A 1 181 ? -15.139 3.680 -5.548 1.00 97.81 181 GLU A CA 1
ATOM 1449 C C . GLU A 1 181 ? -14.674 3.949 -4.113 1.00 97.81 181 GLU A C 1
ATOM 1451 O O . GLU A 1 181 ? -14.952 5.020 -3.573 1.00 97.81 181 GLU A O 1
ATOM 1456 N N . LEU A 1 182 ? -13.867 3.056 -3.527 1.00 98.38 182 LEU A N 1
ATOM 1457 C CA . LEU A 1 182 ? -13.285 3.267 -2.199 1.00 98.38 182 LEU A CA 1
ATOM 1458 C C . LEU A 1 182 ? -12.420 4.538 -2.151 1.00 98.38 182 LEU A C 1
ATOM 1460 O O . LEU A 1 182 ? -12.573 5.360 -1.247 1.00 98.38 182 LEU A O 1
ATOM 1464 N N . SER A 1 183 ? -11.569 4.754 -3.161 1.00 98.31 183 SER A N 1
ATOM 1465 C CA . SER A 1 183 ? -10.744 5.966 -3.264 1.00 98.31 183 SER A CA 1
ATOM 1466 C C . SER A 1 183 ? -11.604 7.225 -3.398 1.00 98.31 183 SER A C 1
ATOM 1468 O O . SER A 1 183 ? -11.361 8.211 -2.702 1.00 98.31 183 SER A O 1
ATOM 1470 N N . LYS A 1 184 ? -12.636 7.190 -4.253 1.00 98.19 184 LYS A N 1
ATOM 1471 C CA . LYS A 1 184 ? -13.578 8.304 -4.458 1.00 98.19 184 LYS A CA 1
ATOM 1472 C C . LYS A 1 184 ? -14.365 8.628 -3.182 1.00 98.19 184 LYS A C 1
ATOM 1474 O O . LYS A 1 184 ? -14.544 9.800 -2.853 1.00 98.19 184 LYS A O 1
ATOM 1479 N N . VAL A 1 185 ? -14.855 7.617 -2.459 1.00 98.31 185 VAL A N 1
ATOM 1480 C CA . VAL A 1 185 ? -15.586 7.777 -1.186 1.00 98.31 185 VAL A CA 1
ATOM 1481 C C . VAL A 1 185 ? -14.682 8.363 -0.103 1.00 98.31 185 VAL A C 1
ATOM 1483 O O . VAL A 1 185 ? -15.100 9.267 0.621 1.00 98.31 185 VAL A O 1
ATOM 1486 N N . PHE A 1 186 ? -13.435 7.906 -0.001 1.00 98.44 186 PHE A N 1
ATOM 1487 C CA . PHE A 1 186 ? -12.499 8.426 0.998 1.00 98.44 186 PHE A CA 1
ATOM 1488 C C . PHE A 1 186 ? -12.029 9.845 0.674 1.00 98.44 186 PHE A C 1
ATOM 1490 O O . PHE A 1 186 ? -11.936 10.675 1.578 1.00 98.44 186 PHE A O 1
ATOM 1497 N N . ALA A 1 187 ? -11.816 10.168 -0.604 1.00 98.12 187 ALA A N 1
ATOM 1498 C CA . ALA A 1 187 ? -11.492 11.532 -1.013 1.00 98.12 187 ALA A CA 1
ATOM 1499 C C . ALA A 1 187 ? -12.611 12.528 -0.685 1.00 98.12 187 ALA A C 1
ATOM 1501 O O . ALA A 1 187 ? -12.340 13.616 -0.180 1.00 98.12 187 ALA A O 1
ATOM 1502 N N . ARG A 1 188 ? -13.879 12.136 -0.879 1.00 97.94 188 ARG A N 1
ATOM 1503 C CA . ARG A 1 188 ? -15.046 12.947 -0.483 1.00 97.94 188 ARG A CA 1
ATOM 1504 C C . ARG A 1 188 ? -15.127 13.211 1.024 1.00 97.94 188 ARG A C 1
ATOM 1506 O O . ARG A 1 188 ? -15.720 14.204 1.426 1.00 97.94 188 ARG A O 1
ATOM 1513 N N . GLN A 1 189 ? -14.516 12.357 1.841 1.00 98.00 189 GLN A N 1
ATOM 1514 C CA . GLN A 1 189 ? -14.422 12.515 3.296 1.00 98.00 189 GLN A CA 1
ATOM 1515 C C . GLN A 1 189 ? -13.158 13.272 3.743 1.00 98.00 189 GLN A C 1
ATOM 1517 O O . GLN A 1 189 ? -12.858 13.326 4.932 1.00 98.00 189 GLN A O 1
ATOM 1522 N N . GLY A 1 190 ? -12.409 13.867 2.807 1.00 96.75 190 GLY A N 1
ATOM 1523 C CA . GLY A 1 190 ? -11.257 14.726 3.098 1.00 96.75 190 GLY A CA 1
ATOM 1524 C C . GLY A 1 190 ? -9.898 14.024 3.070 1.00 96.75 190 GLY A C 1
ATOM 1525 O O . GLY A 1 190 ? -8.871 14.681 3.260 1.00 96.75 190 GLY A O 1
ATOM 1526 N N . LEU A 1 191 ? -9.848 12.716 2.793 1.00 96.12 191 LEU A N 1
ATOM 1527 C CA . LEU A 1 191 ? -8.579 12.015 2.611 1.00 96.12 191 LEU A CA 1
ATOM 1528 C C . LEU A 1 191 ? -7.915 12.472 1.303 1.00 96.12 191 LEU A C 1
ATOM 1530 O O . LEU A 1 191 ? -8.520 12.416 0.237 1.00 96.12 191 LEU A O 1
ATOM 1534 N N . LYS A 1 192 ? -6.657 12.918 1.353 1.00 95.56 192 LYS A N 1
ATOM 1535 C CA . LYS A 1 192 ? -5.951 13.499 0.195 1.00 95.56 192 LYS A CA 1
ATOM 1536 C C . LYS A 1 192 ? -5.505 12.437 -0.825 1.00 95.56 192 LYS A C 1
ATOM 1538 O O . LYS A 1 192 ? -4.313 12.185 -0.983 1.00 95.56 192 LYS A O 1
ATOM 1543 N N . ILE A 1 193 ? -6.456 11.814 -1.518 1.00 95.12 193 ILE A N 1
ATOM 1544 C CA . ILE A 1 193 ? -6.215 10.881 -2.626 1.00 95.12 193 ILE A CA 1
ATOM 1545 C C . ILE A 1 193 ? -6.499 11.604 -3.953 1.00 95.12 193 ILE A C 1
ATOM 1547 O O . ILE A 1 193 ? -7.600 12.128 -4.124 1.00 95.12 193 ILE A O 1
ATOM 1551 N N . PRO A 1 194 ? -5.555 11.631 -4.914 1.00 93.56 194 PRO A N 1
ATOM 1552 C CA . PRO A 1 194 ? -5.822 12.159 -6.249 1.00 93.56 194 PRO A CA 1
ATOM 1553 C C . PRO A 1 194 ? -6.914 11.346 -6.956 1.00 93.56 194 PRO A C 1
ATOM 1555 O O . PRO A 1 194 ? -6.759 10.137 -7.135 1.00 93.56 194 PRO A O 1
ATOM 1558 N N . ILE A 1 195 ? -7.994 12.006 -7.383 1.00 96.06 195 ILE A N 1
ATOM 1559 C CA . ILE A 1 195 ? -9.106 11.356 -8.086 1.00 96.06 195 ILE A CA 1
ATOM 1560 C C . ILE A 1 195 ? -8.963 11.522 -9.597 1.00 96.06 195 ILE A C 1
ATOM 1562 O O . ILE A 1 195 ? -8.790 12.630 -10.103 1.00 96.06 195 ILE A O 1
ATOM 1566 N N . ARG A 1 196 ? -9.051 10.398 -10.311 1.00 94.06 196 ARG A N 1
ATOM 1567 C CA . ARG A 1 196 ? -9.067 10.312 -11.772 1.00 94.06 196 ARG A CA 1
ATOM 1568 C C . ARG A 1 196 ? -10.423 9.767 -12.200 1.00 94.06 196 ARG A C 1
ATOM 1570 O O . ARG A 1 196 ? -10.769 8.640 -11.853 1.00 94.06 196 ARG A O 1
ATOM 1577 N N . ASN A 1 197 ? -11.165 10.572 -12.949 1.00 88.31 197 ASN A N 1
ATOM 1578 C CA . ASN A 1 197 ? -12.401 10.146 -13.597 1.00 88.31 197 ASN A CA 1
ATOM 1579 C C . ASN A 1 197 ? -12.061 9.695 -15.019 1.00 88.31 197 ASN A C 1
ATOM 1581 O O . ASN A 1 197 ? -11.289 10.379 -15.696 1.00 88.31 197 ASN A O 1
ATOM 1585 N N . ASP A 1 198 ? -12.611 8.568 -15.473 1.00 76.06 198 ASP A N 1
ATOM 1586 C CA . ASP A 1 198 ? -12.457 8.172 -16.872 1.00 76.06 198 ASP A CA 1
ATOM 1587 C C . ASP A 1 198 ? -13.180 9.187 -17.775 1.00 76.06 198 ASP A C 1
ATOM 1589 O O . ASP A 1 198 ? -14.358 9.492 -17.588 1.00 76.06 198 ASP A O 1
ATOM 1593 N N . VAL A 1 199 ? -12.453 9.758 -18.738 1.00 56.50 199 VAL A N 1
ATOM 1594 C CA . VAL A 1 199 ? -12.974 10.754 -19.690 1.00 56.50 199 VAL A CA 1
ATOM 1595 C C . VAL A 1 199 ? -13.553 10.063 -20.937 1.00 56.50 199 VAL A C 1
ATOM 1597 O O . VAL A 1 199 ? -14.180 10.713 -21.772 1.00 56.50 199 VAL A O 1
ATOM 1600 N N . ARG A 1 200 ? -13.390 8.737 -21.089 1.00 55.22 200 ARG A N 1
ATOM 1601 C CA . ARG A 1 200 ? -13.800 8.011 -22.304 1.00 55.22 200 ARG A CA 1
ATOM 1602 C C . ARG A 1 200 ? -15.294 7.689 -22.419 1.00 55.22 200 ARG A C 1
ATOM 1604 O O . ARG A 1 200 ? -15.702 7.203 -23.467 1.00 55.22 200 ARG A O 1
ATOM 1611 N N . SER A 1 201 ? -16.138 8.027 -21.444 1.00 49.09 201 SER A N 1
ATOM 1612 C CA . SER A 1 201 ? -17.588 7.755 -21.505 1.00 49.09 201 SER A CA 1
ATOM 1613 C C . SER A 1 201 ? -18.442 8.833 -22.199 1.00 49.09 201 SER A C 1
ATOM 1615 O O . SER A 1 201 ? -19.664 8.823 -22.074 1.00 49.09 201 SER A O 1
ATOM 1617 N N . ARG A 1 202 ? -17.854 9.751 -22.983 1.00 49.94 202 ARG A N 1
ATOM 1618 C CA . ARG A 1 202 ? -18.622 10.673 -23.848 1.00 49.94 202 ARG A CA 1
ATOM 1619 C C . ARG A 1 202 ? -18.125 10.670 -25.290 1.00 49.94 202 ARG A C 1
ATOM 1621 O O . ARG A 1 202 ? -17.433 11.593 -25.709 1.00 49.94 202 ARG A O 1
ATOM 1628 N N . LYS A 1 203 ? -18.502 9.626 -26.030 1.00 46.75 203 LYS A N 1
ATOM 1629 C CA . LYS A 1 203 ? -18.852 9.651 -27.464 1.00 46.75 203 LYS A CA 1
ATOM 1630 C C . LYS A 1 203 ? -19.401 8.272 -27.854 1.00 46.75 203 LYS A C 1
ATOM 1632 O O . LYS A 1 203 ? -18.702 7.453 -28.438 1.00 46.75 203 LYS A O 1
ATOM 1637 N N . ALA A 1 204 ? -20.647 8.028 -27.476 1.00 46.22 204 ALA A N 1
ATOM 1638 C CA . ALA A 1 204 ? -21.525 7.106 -28.178 1.00 46.22 204 ALA A CA 1
ATOM 1639 C C . ALA A 1 204 ? -22.788 7.906 -28.520 1.00 46.22 204 ALA A C 1
ATOM 1641 O O . ALA A 1 204 ? -23.322 8.593 -27.650 1.00 46.22 204 ALA A O 1
ATOM 1642 N N . ASP A 1 205 ? -23.147 7.844 -29.797 1.00 46.53 205 ASP A N 1
ATOM 1643 C CA . ASP A 1 205 ? -24.350 8.342 -30.465 1.00 46.53 205 ASP A CA 1
ATOM 1644 C C . ASP A 1 205 ? -24.603 9.856 -30.508 1.00 46.53 205 ASP A C 1
ATOM 1646 O O . ASP A 1 205 ? -25.183 10.463 -29.608 1.00 46.53 205 ASP A O 1
ATOM 1650 N N . ASN A 1 206 ? -24.222 10.445 -31.648 1.00 38.75 206 ASN A N 1
ATOM 1651 C CA . ASN A 1 206 ? -25.197 11.083 -32.536 1.00 38.75 206 ASN A CA 1
ATOM 1652 C C . ASN A 1 206 ? -24.734 10.977 -33.995 1.00 38.75 206 ASN A C 1
ATOM 1654 O O . ASN A 1 206 ? -23.548 11.305 -34.242 1.00 38.75 206 ASN A O 1
#

Mean predicted aligned error: 8.86 Å

Nearest PDB structures (foldseek):
  4n6r-assembly1_B  TM=9.201E-01  e=2.118E-21  Aspergillus nidulans
  4n6q-assembly1_A-2  TM=9.005E-01  e=4.023E-17  Aspergillus nidulans
  4n6r-assembly1_A  TM=8.778E-01  e=3.005E-12  Aspergillus nidulans
  6ncp-assembly1_A  TM=3.559E-01  e=8.148E-02  Homo sapiens
  7mxe-assembly1_R  TM=3.262E-01  e=6.359E-01  Macaca mulatta

Radius of gyration: 21.88 Å; Cα contacts (8 Å, |Δi|>4): 415; chains: 1; bounding box: 55×29×100 Å

Foldseek 3Di:
DDDDDPDDDPPPPPFDKAKEKDFPDFQAEAAAPAPDDPDFDAGPPWIKIFIDIATPVRDHDDPVVPPQQQKKKFKFKFAQVRPGTDQWDDDPPDIDGFKDFDRMWGWDFFAFPVRDTTTMTTGQTIHGNDWDKIKMKIFMWGHDDCVVPVPDDIDGRYIDIGHIYTHDYPVPDPDHDAHDSRLVRVVVVVPPHDGDDDPPPPDDDD

pLDDT: mean 85.44, std 18.14, range [32.16, 98.88]

Sequence (206 aa):
MGARFDGPTDFIFLWVRTYELIVCQQPLHARMCGFGEKDRRPIDPPPIVRLVVRQQDNEPVDVHTLQIPFFVLHVTLWSADRTEERNIISNPPKCTRVLMGSLVSSPSLLKNPEGEQGLYFAFPDLSIRTEGRYTLRFSLMKLISSDFQPNAKSRIIAQVFSDAFTVYSAKKFPGMTESTELSKVFARQGLKIPIRNDVRSRKADN

InterPro domains:
  IPR021740 Velvet factor [PTHR33572] (17-205)
  IPR037525 Velvet domain [PF11754] (19-89)
  IPR037525 Velvet domain [PF11754] (93-198)
  IPR037525 Velvet domain [PS51821] (13-196)
  IPR038491 Velvet domain superfamily [G3DSA:2.60.40.3960] (16-206)